Protein AF-0000000078039093 (afdb_homodimer)

Solvent-accessible surface area (backbone atoms only — not comparable to full-atom values): 15049 Å² total; per-residue (Å²): 60,62,78,70,38,48,53,44,49,48,52,49,51,53,47,51,36,65,75,33,45,88,79,40,86,62,54,46,50,58,61,50,11,50,27,49,48,58,52,38,67,60,42,47,52,50,49,49,34,30,30,74,62,59,51,30,42,72,49,90,94,48,45,57,47,38,63,57,55,59,44,73,76,36,25,47,33,60,52,36,62,39,65,50,83,70,69,85,67,51,75,52,74,51,36,21,75,88,32,74,63,26,49,31,47,63,69,51,49,57,63,57,46,48,54,26,42,47,37,22,44,54,44,24,57,73,37,30,44,36,59,54,46,53,51,40,49,52,59,67,76,94,61,63,78,70,39,49,54,43,48,48,53,47,50,53,47,51,35,65,74,33,47,86,77,41,87,60,54,47,49,58,60,50,11,52,26,49,49,57,52,39,68,60,41,48,52,50,48,50,33,31,31,76,64,60,50,31,41,73,48,88,92,48,47,56,48,39,64,59,58,59,46,72,77,36,26,48,36,60,52,35,63,37,65,52,85,71,69,86,67,53,77,54,76,53,37,21,74,88,32,75,62,26,48,30,47,62,70,52,49,56,63,57,46,46,55,26,43,47,39,23,45,55,44,24,58,74,36,30,46,36,61,53,48,53,50,41,50,51,59,68,75,95

Sequence (284 aa):
MKQSHKLSDALHILSYIALNQERLPKISSQTIADSVGTNPGLVRRLMSNLSKAGLLITKVGAAKPQLAKAPKDISFYDVFEAVETDGLLKVDESTNPDCPIGSNVPKVLPSFYQRVAKAAYDEMRAISLQDMMDEILANIGGMKQSHKLSDALHILSYIALNQERLPKISSQTIADSVGTNPGLVRRLMSNLSKAGLLITKVGAAKPQLAKAPKDISFYDVFEAVETDGLLKVDESTNPDCPIGSNVPKVLPSFYQRVAKAAYDEMRAISLQDMMDEILANIGG

pLDDT: mean 91.29, std 11.4, range [26.59, 98.88]

Nearest PDB structures (foldseek):
  1xd7-assembly1_A-2  TM=9.161E-01  e=1.263E-09  Bacillus subtilis subsp. subtilis str. 168
  1ylf-assembly1_B  TM=8.823E-01  e=1.850E-08  Bacillus cereus ATCC 14579
  1ylf-assembly1_C  TM=8.788E-01  e=2.477E-08  Bacillus cereus ATCC 14579
  4cic-assembly1_B  TM=7.814E-01  e=1.801E-07  Thermincola potens JR
  2y75-assembly1_E  TM=7.349E-01  e=1.561E-06  Bacillus subtilis

Radius of gyration: 22.19 Å; Cα contacts (8 Å, |Δi|>4): 415; chains: 2; bounding box: 36×67×44 Å

Structure (mmCIF, N/CA/C/O backbone):
data_AF-0000000078039093-model_v1
#
loop_
_entity.id
_entity.type
_entity.pdbx_description
1 polymer 'Rrf2 family transcriptional regulator'
#
loop_
_atom_site.group_PDB
_atom_site.id
_atom_site.type_symbol
_atom_site.label_atom_id
_atom_site.label_alt_id
_atom_site.label_comp_id
_atom_site.label_asym_id
_atom_site.label_entity_id
_atom_site.label_seq_id
_atom_site.pdbx_PDB_ins_code
_atom_site.Cartn_x
_atom_site.Cartn_y
_atom_site.Cartn_z
_atom_site.occupancy
_atom_site.B_iso_or_equiv
_atom_site.auth_seq_id
_atom_site.auth_comp_id
_atom_site.auth_asym_id
_atom_site.auth_atom_id
_atom_site.pdbx_PDB_model_num
ATOM 1 N N . MET A 1 1 ? 3.072 7.09 -12.086 1 27.16 1 MET A N 1
ATOM 2 C CA . MET A 1 1 ? 3.855 5.918 -11.719 1 27.16 1 MET A CA 1
ATOM 3 C C . MET A 1 1 ? 2.986 4.891 -10.992 1 27.16 1 MET A C 1
ATOM 5 O O . MET A 1 1 ? 2.332 5.211 -10 1 27.16 1 MET A O 1
ATOM 9 N N . LYS A 1 2 ? 2.363 3.807 -11.609 1 39.69 2 LYS A N 1
ATOM 10 C CA . LYS A 1 2 ? 1.233 2.893 -11.469 1 39.69 2 LYS A CA 1
ATOM 11 C C . LYS A 1 2 ? 1.408 1.99 -10.25 1 39.69 2 LYS A C 1
ATOM 13 O O . LYS A 1 2 ? 2.533 1.65 -9.883 1 39.69 2 LYS A O 1
ATOM 18 N N . GLN A 1 3 ? 0.572 2.115 -9.234 1 54.25 3 GLN A N 1
ATOM 19 C CA . GLN A 1 3 ? 0.471 1.135 -8.156 1 54.25 3 GLN A CA 1
ATOM 20 C C . GLN A 1 3 ? 0.869 -0.256 -8.641 1 54.25 3 GLN A C 1
ATOM 22 O O . GLN A 1 3 ? 0.401 -0.714 -9.688 1 54.25 3 GLN A O 1
ATOM 27 N N . SER A 1 4 ? 2.105 -0.632 -8.062 1 65.81 4 SER A N 1
ATOM 28 C CA . SER A 1 4 ? 2.805 -1.81 -8.562 1 65.81 4 SER A CA 1
ATOM 29 C C . SER A 1 4 ? 1.943 -3.061 -8.438 1 65.81 4 SER A C 1
ATOM 31 O O . SER A 1 4 ? 1.28 -3.266 -7.422 1 65.81 4 SER A O 1
ATOM 33 N N . HIS A 1 5 ? 1.495 -3.666 -9.508 1 87.5 5 HIS A N 1
ATOM 34 C CA . HIS A 1 5 ? 0.846 -4.973 -9.578 1 87.5 5 HIS A CA 1
ATOM 35 C C . HIS A 1 5 ? 1.857 -6.102 -9.406 1 87.5 5 HIS A C 1
ATOM 37 O O . HIS A 1 5 ? 1.589 -7.242 -9.789 1 87.5 5 HIS A O 1
ATOM 43 N N . LYS A 1 6 ? 2.941 -5.75 -8.812 1 91.81 6 LYS A N 1
ATOM 44 C CA . LYS A 1 6 ? 4.023 -6.727 -8.703 1 91.81 6 LYS A CA 1
ATOM 45 C C . LYS A 1 6 ? 3.619 -7.895 -7.809 1 91.81 6 LYS A C 1
ATOM 47 O O . LYS A 1 6 ? 3.852 -9.055 -8.156 1 91.81 6 LYS A O 1
ATOM 52 N N . LEU A 1 7 ? 2.988 -7.531 -6.734 1 94.88 7 LEU A N 1
ATOM 53 C CA . LEU A 1 7 ? 2.605 -8.586 -5.801 1 94.88 7 LEU A CA 1
ATOM 54 C C . LEU A 1 7 ? 1.562 -9.508 -6.426 1 94.88 7 LEU A C 1
ATOM 56 O O . LEU A 1 7 ? 1.71 -10.734 -6.395 1 94.88 7 LEU A O 1
ATOM 60 N N . SER A 1 8 ? 0.545 -8.922 -7.035 1 95.06 8 SER A N 1
ATOM 61 C CA . SER A 1 8 ? -0.497 -9.719 -7.664 1 95.06 8 SER A CA 1
ATOM 62 C C . SER A 1 8 ? 0.077 -10.609 -8.766 1 95.06 8 SER A C 1
ATOM 64 O O . SER A 1 8 ? -0.229 -11.797 -8.836 1 95.06 8 SER A O 1
ATOM 66 N N . ASP A 1 9 ? 0.946 -10.055 -9.539 1 95.5 9 ASP A N 1
ATOM 67 C CA . ASP A 1 9 ? 1.555 -10.805 -10.641 1 95.5 9 ASP A CA 1
ATOM 68 C C . ASP A 1 9 ? 2.443 -11.93 -10.109 1 95.5 9 ASP A C 1
ATOM 70 O O . ASP A 1 9 ? 2.434 -13.039 -10.648 1 95.5 9 ASP A O 1
ATOM 74 N N . ALA A 1 10 ? 3.184 -11.617 -9.117 1 96.94 10 ALA A N 1
ATOM 75 C CA . ALA A 1 10 ? 4.082 -12.617 -8.539 1 96.94 10 ALA A CA 1
ATOM 76 C C . ALA A 1 10 ? 3.297 -13.789 -7.957 1 96.94 10 ALA A C 1
ATOM 78 O O . ALA A 1 10 ? 3.666 -14.953 -8.148 1 96.94 10 ALA A O 1
ATOM 79 N N . LEU A 1 11 ? 2.24 -13.445 -7.273 1 97.88 11 LEU A N 1
ATOM 80 C CA . LEU A 1 11 ? 1.385 -14.492 -6.723 1 97.88 11 LEU A CA 1
ATOM 81 C C . LEU A 1 11 ? 0.748 -15.312 -7.836 1 97.88 11 LEU A C 1
ATOM 83 O O . LEU A 1 11 ? 0.63 -16.531 -7.719 1 97.88 11 LEU A O 1
ATOM 87 N N . HIS A 1 12 ? 0.356 -14.688 -8.875 1 96.94 12 HIS A N 1
ATOM 88 C CA . HIS A 1 12 ? -0.185 -15.359 -10.047 1 96.94 12 HIS A CA 1
ATOM 89 C C . HIS A 1 12 ? 0.845 -16.297 -10.672 1 96.94 12 HIS A C 1
ATOM 91 O O . HIS A 1 12 ? 0.54 -17.453 -10.961 1 96.94 12 HIS A O 1
ATOM 97 N N . ILE A 1 13 ? 2 -15.844 -10.82 1 96.69 13 ILE A N 1
ATOM 98 C CA . ILE A 1 13 ? 3.086 -16.625 -11.414 1 96.69 13 ILE A CA 1
ATOM 99 C C . ILE A 1 13 ? 3.336 -17.875 -10.578 1 96.69 13 ILE A C 1
ATOM 101 O O . ILE A 1 13 ? 3.371 -18.984 -11.117 1 96.69 13 ILE A O 1
ATOM 105 N N . LEU A 1 14 ? 3.471 -17.719 -9.297 1 97.94 14 LEU A N 1
ATOM 106 C CA . LEU A 1 14 ? 3.746 -18.859 -8.414 1 97.94 14 LEU A CA 1
ATOM 107 C C . LEU A 1 14 ? 2.6 -19.859 -8.453 1 97.94 14 LEU A C 1
ATOM 109 O O . LEU A 1 14 ? 2.832 -21.078 -8.5 1 97.94 14 LEU A O 1
ATOM 113 N N . SER A 1 15 ? 1.392 -19.359 -8.43 1 97.56 15 SER A N 1
ATOM 114 C CA . SER A 1 15 ? 0.232 -20.25 -8.477 1 97.56 15 SER A CA 1
ATOM 115 C C . SER A 1 15 ? 0.166 -21.016 -9.797 1 97.56 15 SER A C 1
ATOM 117 O O . SER A 1 15 ? -0.126 -22.203 -9.812 1 97.56 15 SER A O 1
ATOM 119 N N . TYR A 1 16 ? 0.42 -20.297 -10.875 1 96.38 16 TYR A N 1
ATOM 120 C CA . TYR A 1 16 ? 0.409 -20.922 -12.188 1 96.38 16 TYR A CA 1
ATOM 121 C C . TYR A 1 16 ? 1.417 -22.062 -12.266 1 96.38 16 TYR A C 1
ATOM 123 O O . TYR A 1 16 ? 1.089 -23.156 -12.719 1 96.38 16 TYR A O 1
ATOM 131 N N . ILE A 1 17 ? 2.572 -21.797 -11.82 1 95.69 17 ILE A N 1
ATOM 132 C CA . ILE A 1 17 ? 3.637 -22.781 -11.859 1 95.69 17 ILE A CA 1
ATOM 133 C C . ILE A 1 17 ? 3.264 -23.969 -10.977 1 95.69 17 ILE A C 1
ATOM 135 O O . ILE A 1 17 ? 3.344 -25.125 -11.406 1 95.69 17 ILE A O 1
ATOM 139 N N . ALA A 1 18 ? 2.828 -23.672 -9.781 1 95.94 18 ALA A N 1
ATOM 140 C CA . ALA A 1 18 ? 2.498 -24.719 -8.812 1 95.94 18 ALA A CA 1
ATOM 141 C C . ALA A 1 18 ? 1.402 -25.641 -9.359 1 95.94 18 ALA A C 1
ATOM 143 O O . ALA A 1 18 ? 1.456 -26.859 -9.172 1 95.94 18 ALA A O 1
ATOM 144 N N . LEU A 1 19 ? 0.458 -25.078 -10.039 1 94.88 19 LEU A N 1
ATOM 145 C CA . LEU A 1 19 ? -0.72 -25.828 -10.469 1 94.88 19 LEU A CA 1
ATOM 146 C C . LEU A 1 19 ? -0.452 -26.562 -11.773 1 94.88 19 LEU A C 1
ATOM 148 O O . LEU A 1 19 ? -1.197 -27.469 -12.148 1 94.88 19 LEU A O 1
ATOM 152 N N . ASN A 1 20 ? 0.668 -26.141 -12.477 1 92.56 20 ASN A N 1
ATOM 153 C CA . ASN A 1 20 ? 0.884 -26.734 -13.797 1 92.56 20 ASN A CA 1
ATOM 154 C C . ASN A 1 20 ? 2.199 -27.5 -13.859 1 92.56 20 ASN A C 1
ATOM 156 O O . ASN A 1 20 ? 2.455 -28.219 -14.828 1 92.56 20 ASN A O 1
ATOM 160 N N . GLN A 1 21 ? 3.006 -27.375 -12.891 1 85.75 21 GLN A N 1
ATOM 161 C CA . GLN A 1 21 ? 4.367 -27.891 -12.984 1 85.75 21 GLN A CA 1
ATOM 162 C C . GLN A 1 21 ? 4.375 -29.406 -13.188 1 85.75 21 GLN A C 1
ATOM 164 O O . GLN A 1 21 ? 5.297 -29.953 -13.797 1 85.75 21 GLN A O 1
ATOM 169 N N . GLU A 1 22 ? 3.43 -30.141 -12.68 1 83.88 22 GLU A N 1
ATOM 170 C CA . GLU A 1 22 ? 3.398 -31.594 -12.828 1 83.88 22 GLU A CA 1
ATOM 171 C C . GLU A 1 22 ? 2.77 -32 -14.156 1 83.88 22 GLU A C 1
ATOM 173 O O . GLU A 1 22 ? 3.084 -33.062 -14.703 1 83.88 22 GLU A O 1
ATOM 178 N N . ARG A 1 23 ? 1.913 -31.156 -14.656 1 86.38 23 ARG A N 1
ATOM 179 C CA . ARG A 1 23 ? 1.137 -31.516 -15.844 1 86.38 23 ARG A CA 1
ATOM 180 C C . ARG A 1 23 ? 1.845 -31.062 -17.109 1 86.38 23 ARG A C 1
ATOM 182 O O . ARG A 1 23 ? 1.744 -31.719 -18.156 1 86.38 23 ARG A O 1
ATOM 189 N N . LEU A 1 24 ? 2.504 -29.906 -17 1 85.88 24 LEU A N 1
ATOM 190 C CA . LEU A 1 24 ? 3.143 -29.359 -18.188 1 85.88 24 LEU A CA 1
ATOM 191 C C . LEU A 1 24 ? 4.641 -29.641 -18.188 1 85.88 24 LEU A C 1
ATOM 193 O O . LEU A 1 24 ? 5.316 -29.438 -17.172 1 85.88 24 LEU A O 1
ATOM 197 N N . PRO A 1 25 ? 5.055 -30.172 -19.312 1 78.81 25 PRO A N 1
ATOM 198 C CA . PRO A 1 25 ? 6.484 -30.484 -19.406 1 78.81 25 PRO A CA 1
ATOM 199 C C . PRO A 1 25 ? 7.355 -29.234 -19.469 1 78.81 25 PRO A C 1
ATOM 201 O O . PRO A 1 25 ? 8.531 -29.266 -19.109 1 78.81 25 PRO A O 1
ATOM 204 N N . LYS A 1 26 ? 6.754 -28.219 -20.047 1 87.25 26 LYS A N 1
ATOM 205 C CA . LYS A 1 26 ? 7.465 -26.953 -20.188 1 87.25 26 LYS A CA 1
ATOM 206 C C . LYS A 1 26 ? 6.562 -25.766 -19.844 1 87.25 26 LYS A C 1
ATOM 208 O O . LYS A 1 26 ? 5.391 -25.75 -20.234 1 87.25 26 LYS A O 1
ATOM 213 N N . ILE A 1 27 ? 7.086 -24.906 -19.047 1 92.44 27 ILE A N 1
ATOM 214 C CA . ILE A 1 27 ? 6.422 -23.656 -18.734 1 92.44 27 ILE A CA 1
ATOM 215 C C . ILE A 1 27 ? 7.355 -22.484 -19.047 1 92.44 27 ILE A C 1
ATOM 217 O O . ILE A 1 27 ? 8.359 -22.281 -18.359 1 92.44 27 ILE A O 1
ATOM 221 N N . SER A 1 28 ? 7.078 -21.797 -20.109 1 90.94 28 SER A N 1
ATOM 222 C CA . SER A 1 28 ? 7.918 -20.672 -20.516 1 90.94 28 SER A CA 1
ATOM 223 C C . SER A 1 28 ? 7.418 -19.359 -19.938 1 90.94 28 SER A C 1
ATOM 225 O O . SER A 1 28 ? 6.273 -19.266 -19.484 1 90.94 28 SER A O 1
ATOM 227 N N . SER A 1 29 ? 8.383 -18.375 -20 1 93.5 29 SER A N 1
ATOM 228 C CA . SER A 1 29 ? 7.973 -17.031 -19.594 1 93.5 29 SER A CA 1
ATOM 229 C C . SER A 1 29 ? 6.832 -16.516 -20.469 1 93.5 29 SER A C 1
ATOM 231 O O . SER A 1 29 ? 5.969 -15.766 -19.984 1 93.5 29 SER A O 1
ATOM 233 N N . GLN A 1 30 ? 6.723 -16.969 -21.703 1 93.62 30 GLN A N 1
ATOM 234 C CA . GLN A 1 30 ? 5.656 -16.547 -22.609 1 93.62 30 GLN A CA 1
ATOM 235 C C . GLN A 1 30 ? 4.309 -17.109 -22.172 1 93.62 30 GLN A C 1
ATOM 237 O O . GLN A 1 30 ? 3.305 -16.406 -22.141 1 93.62 30 GLN A O 1
ATOM 242 N N . THR A 1 31 ? 4.309 -18.375 -21.859 1 92.75 31 THR A N 1
ATOM 243 C CA . THR A 1 31 ? 3.053 -19 -21.438 1 92.75 31 THR A CA 1
ATOM 244 C C . THR A 1 31 ? 2.539 -18.375 -20.141 1 92.75 31 THR A C 1
ATOM 246 O O . THR A 1 31 ? 1.333 -18.172 -19.984 1 92.75 31 THR A O 1
ATOM 249 N N . ILE A 1 32 ? 3.43 -18.094 -19.234 1 94.75 32 ILE A N 1
ATOM 250 C CA . ILE A 1 32 ? 3.045 -17.453 -17.984 1 94.75 32 ILE A CA 1
ATOM 251 C C . ILE A 1 32 ? 2.508 -16.047 -18.281 1 94.75 32 ILE A C 1
ATOM 253 O O . ILE A 1 32 ? 1.481 -15.648 -17.734 1 94.75 32 ILE A O 1
ATOM 257 N N . ALA A 1 33 ? 3.248 -15.336 -19.125 1 95.5 33 ALA A N 1
ATOM 258 C CA . ALA A 1 33 ? 2.84 -13.984 -19.5 1 95.5 33 ALA A CA 1
ATOM 259 C C . ALA A 1 33 ? 1.434 -13.984 -20.094 1 95.5 33 ALA A C 1
ATOM 261 O O . ALA A 1 33 ? 0.628 -13.094 -19.781 1 95.5 33 ALA A O 1
ATOM 262 N N . ASP A 1 34 ? 1.095 -14.961 -20.859 1 95.44 34 ASP A N 1
ATOM 263 C CA . ASP A 1 34 ? -0.234 -15.086 -21.453 1 95.44 34 ASP A CA 1
ATOM 264 C C . ASP A 1 34 ? -1.299 -15.281 -20.375 1 95.44 34 ASP A C 1
ATOM 266 O O . ASP A 1 34 ? -2.391 -14.719 -20.469 1 95.44 34 ASP A O 1
ATOM 270 N N . SER A 1 35 ? -1 -16.062 -19.422 1 94.94 35 SER A N 1
ATOM 271 C CA . SER A 1 35 ? -1.936 -16.297 -18.328 1 94.94 35 SER A CA 1
ATOM 272 C C . SER A 1 35 ? -2.156 -15.039 -17.516 1 94.94 35 SER A C 1
ATOM 274 O O . SER A 1 35 ? -3.297 -14.664 -17.234 1 94.94 35 SER A O 1
ATOM 276 N N . VAL A 1 36 ? -1.094 -14.352 -17.172 1 94.56 36 VAL A N 1
ATOM 277 C CA . VAL A 1 36 ? -1.118 -13.172 -16.297 1 94.56 36 VAL A CA 1
ATOM 278 C C . VAL A 1 36 ? -1.665 -11.977 -17.078 1 94.56 36 VAL A C 1
ATOM 280 O O . VAL A 1 36 ? -2.279 -11.078 -16.484 1 94.56 36 VAL A O 1
ATOM 283 N N . GLY A 1 37 ? -1.543 -11.961 -18.328 1 94.25 37 GLY A N 1
ATOM 284 C CA . GLY A 1 37 ? -1.931 -10.82 -19.141 1 94.25 37 GLY A CA 1
ATOM 285 C C . GLY A 1 37 ? -0.901 -9.703 -19.125 1 94.25 37 GLY A C 1
ATOM 286 O O . GLY A 1 37 ? -1.251 -8.531 -18.984 1 94.25 37 GLY A O 1
ATOM 287 N N . THR A 1 38 ? 0.396 -10.109 -19.234 1 94.06 38 THR A N 1
ATOM 288 C CA . THR A 1 38 ? 1.494 -9.148 -19.188 1 94.06 38 THR A CA 1
ATOM 289 C C . THR A 1 38 ? 2.574 -9.523 -20.203 1 94.06 38 THR A C 1
ATOM 291 O O . THR A 1 38 ? 2.324 -10.297 -21.125 1 94.06 38 THR A O 1
ATOM 294 N N . ASN A 1 39 ? 3.689 -8.945 -20.188 1 94.5 39 ASN A N 1
ATOM 295 C CA . ASN A 1 39 ? 4.742 -9.266 -21.156 1 94.5 39 ASN A CA 1
ATOM 296 C C . ASN A 1 39 ? 5.789 -10.195 -20.547 1 94.5 39 ASN A C 1
ATOM 298 O O . ASN A 1 39 ? 6 -10.188 -19.328 1 94.5 39 ASN A O 1
ATOM 302 N N . PRO A 1 40 ? 6.418 -10.961 -21.406 1 95.62 40 PRO A N 1
ATOM 303 C CA . PRO A 1 40 ? 7.375 -11.961 -20.922 1 95.62 40 PRO A CA 1
ATOM 304 C C . PRO A 1 40 ? 8.57 -11.328 -20.219 1 95.62 40 PRO A C 1
ATOM 306 O O . PRO A 1 40 ? 9.164 -11.945 -19.328 1 95.62 40 PRO A O 1
ATOM 309 N N . GLY A 1 41 ? 8.898 -10.125 -20.562 1 95.94 41 GLY A N 1
ATOM 310 C CA . GLY A 1 41 ? 9.984 -9.438 -19.891 1 95.94 41 GLY A CA 1
ATOM 311 C C . GLY A 1 41 ? 9.695 -9.188 -18.422 1 95.94 41 GLY A C 1
ATOM 312 O O . GLY A 1 41 ? 10.555 -9.438 -17.562 1 95.94 41 GLY A O 1
ATOM 313 N N . LEU A 1 42 ? 8.531 -8.727 -18.094 1 94.81 42 LEU A N 1
ATOM 314 C CA . LEU A 1 42 ? 8.133 -8.516 -16.703 1 94.81 42 LEU A CA 1
ATOM 315 C C . LEU A 1 42 ? 8.086 -9.836 -15.945 1 94.81 42 LEU A C 1
ATOM 317 O O . LEU A 1 42 ? 8.531 -9.906 -14.797 1 94.81 42 LEU A O 1
ATOM 321 N N . VAL A 1 43 ? 7.598 -10.859 -16.609 1 95.44 43 VAL A N 1
ATOM 322 C CA . VAL A 1 43 ? 7.535 -12.18 -15.992 1 95.44 43 VAL A CA 1
ATOM 323 C C . VAL A 1 43 ? 8.945 -12.648 -15.641 1 95.44 43 VAL A C 1
ATOM 325 O O . VAL A 1 43 ? 9.188 -13.117 -14.523 1 95.44 43 VAL A O 1
ATOM 328 N N . ARG A 1 44 ? 9.867 -12.508 -16.516 1 95.81 44 ARG A N 1
ATOM 329 C CA . ARG A 1 44 ? 11.234 -12.953 -16.266 1 95.81 44 ARG A CA 1
ATOM 330 C C . ARG A 1 44 ? 11.867 -12.18 -15.117 1 95.81 44 ARG A C 1
ATOM 332 O O . ARG A 1 44 ? 12.57 -12.758 -14.289 1 95.81 44 ARG A O 1
ATOM 339 N N . ARG A 1 45 ? 11.57 -10.938 -15.062 1 96.31 45 ARG A N 1
ATOM 340 C CA . ARG A 1 45 ? 12.086 -10.117 -13.977 1 96.31 45 ARG A CA 1
ATOM 341 C C . ARG A 1 45 ? 11.523 -10.578 -12.633 1 96.31 45 ARG A C 1
ATOM 343 O O . ARG A 1 45 ? 12.273 -10.719 -11.656 1 96.31 45 ARG A O 1
ATOM 350 N N . LEU A 1 46 ? 10.258 -10.781 -12.625 1 96.56 46 LEU A N 1
ATOM 351 C CA . LEU A 1 46 ? 9.617 -11.227 -11.383 1 96.56 46 LEU A CA 1
ATOM 352 C C . LEU A 1 46 ? 10.102 -12.617 -10.992 1 96.56 46 LEU A C 1
ATOM 354 O O . LEU A 1 46 ? 10.352 -12.875 -9.812 1 96.56 46 LEU A O 1
ATOM 358 N N . MET A 1 47 ? 10.273 -13.469 -11.992 1 96.44 47 MET A N 1
ATOM 359 C CA . MET A 1 47 ? 10.773 -14.805 -11.719 1 96.44 47 MET A CA 1
ATOM 360 C C . MET A 1 47 ? 12.203 -14.758 -11.188 1 96.44 47 MET A C 1
ATOM 362 O O . MET A 1 47 ? 12.562 -15.523 -10.297 1 96.44 47 MET A O 1
ATOM 366 N N . SER A 1 48 ? 12.938 -13.906 -11.734 1 96.75 48 SER A N 1
ATOM 367 C CA . SER A 1 48 ? 14.289 -13.734 -11.234 1 96.75 48 SER A CA 1
ATOM 368 C C . SER A 1 48 ? 14.289 -13.312 -9.766 1 96.75 48 SER A C 1
ATOM 370 O O . SER A 1 48 ? 15.031 -13.867 -8.953 1 96.75 48 SER A O 1
ATOM 372 N N . ASN A 1 49 ? 13.484 -12.352 -9.43 1 97.44 49 ASN A N 1
ATOM 373 C CA . ASN A 1 49 ? 13.359 -11.906 -8.047 1 97.44 49 ASN A CA 1
ATOM 374 C C . ASN A 1 49 ? 12.914 -13.039 -7.133 1 97.44 49 ASN A C 1
ATOM 376 O O . ASN A 1 49 ? 13.445 -13.203 -6.031 1 97.44 49 ASN A O 1
ATOM 380 N N . LEU A 1 50 ? 11.961 -13.797 -7.559 1 98.06 50 LEU A N 1
ATOM 381 C CA . LEU A 1 50 ? 11.398 -14.898 -6.785 1 98.06 50 LEU A CA 1
ATOM 382 C C . LEU A 1 50 ? 12.445 -15.992 -6.574 1 98.06 50 LEU A C 1
ATOM 384 O O . LEU A 1 50 ? 12.5 -16.594 -5.504 1 98.06 50 LEU A O 1
ATOM 388 N N . SER A 1 51 ? 13.234 -16.219 -7.602 1 97.12 51 SER A N 1
ATOM 389 C CA . SER A 1 51 ? 14.312 -17.203 -7.492 1 97.12 51 SER A CA 1
ATOM 390 C C . SER A 1 51 ? 15.383 -16.734 -6.508 1 97.12 51 SER A C 1
ATOM 392 O O . SER A 1 51 ? 15.82 -17.5 -5.648 1 97.12 51 SER A O 1
ATOM 394 N N . LYS A 1 52 ? 15.734 -15.539 -6.582 1 97.31 52 LYS A N 1
ATOM 395 C CA . LYS A 1 52 ? 16.734 -14.977 -5.676 1 97.31 52 LYS A CA 1
ATOM 396 C C . LYS A 1 52 ? 16.25 -15.039 -4.227 1 97.31 52 LYS A C 1
ATOM 398 O O . LYS A 1 52 ? 17.047 -15.211 -3.309 1 97.31 52 LYS A O 1
ATOM 403 N N . ALA A 1 53 ? 14.969 -14.945 -4.027 1 98.06 53 ALA A N 1
ATOM 404 C CA . ALA A 1 53 ? 14.375 -14.953 -2.691 1 98.06 53 ALA A CA 1
ATOM 405 C C . ALA A 1 53 ? 14.18 -16.375 -2.184 1 98.06 53 ALA A C 1
ATOM 407 O O . ALA A 1 53 ? 13.672 -16.578 -1.081 1 98.06 53 ALA A O 1
ATOM 408 N N . GLY A 1 54 ? 14.469 -17.344 -2.975 1 97.88 54 GLY A N 1
ATOM 409 C CA . GLY A 1 54 ? 14.352 -18.734 -2.566 1 97.88 54 GLY A CA 1
ATOM 410 C C . GLY A 1 54 ? 12.938 -19.266 -2.646 1 97.88 54 GLY A C 1
ATOM 411 O O . GLY A 1 54 ? 12.578 -20.188 -1.925 1 97.88 54 GLY A O 1
ATOM 412 N N . LEU A 1 55 ? 12.109 -18.688 -3.52 1 98.44 55 LEU A N 1
ATOM 413 C CA . LEU A 1 55 ? 10.719 -19.094 -3.631 1 98.44 55 LEU A CA 1
ATOM 414 C C . LEU A 1 55 ? 10.492 -19.922 -4.895 1 98.44 55 LEU A C 1
ATOM 416 O O . LEU A 1 55 ? 9.508 -20.656 -4.996 1 98.44 55 LEU A O 1
ATOM 420 N N . LEU A 1 56 ? 11.367 -19.766 -5.832 1 96.75 56 LEU A N 1
ATOM 421 C CA . LEU A 1 56 ? 11.281 -20.406 -7.141 1 96.75 56 LEU A CA 1
ATOM 422 C C . LEU A 1 56 ? 12.625 -21 -7.547 1 96.75 56 LEU A C 1
ATOM 424 O O . LEU A 1 56 ? 13.672 -20.391 -7.297 1 96.75 56 LEU A O 1
ATOM 428 N N . ILE A 1 57 ? 1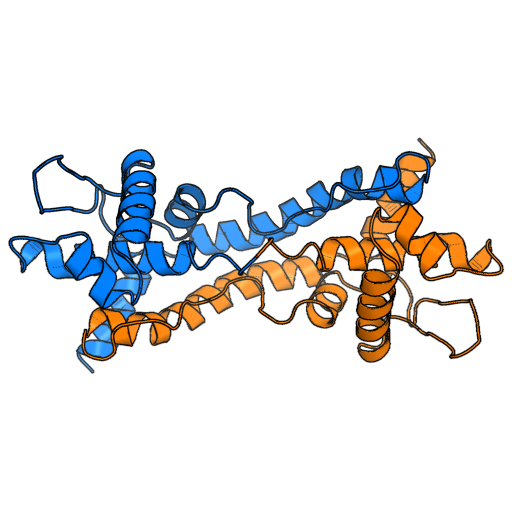2.602 -22.156 -8.086 1 94.81 57 ILE A N 1
ATOM 429 C CA . ILE A 1 57 ? 13.773 -22.766 -8.703 1 94.81 57 ILE A CA 1
ATOM 430 C C . ILE A 1 57 ? 13.664 -22.672 -10.227 1 94.81 57 ILE A C 1
ATOM 432 O O . ILE A 1 57 ? 12.672 -23.109 -10.812 1 94.81 57 ILE A O 1
ATOM 436 N N . THR A 1 58 ? 14.656 -21.875 -10.703 1 87.12 58 THR A N 1
ATOM 437 C CA . THR A 1 58 ? 14.672 -21.75 -12.164 1 87.12 58 THR A CA 1
ATOM 438 C C . THR A 1 58 ? 15.984 -22.281 -12.734 1 87.12 58 THR A C 1
ATOM 440 O O . THR A 1 58 ? 17.016 -22.25 -12.062 1 87.12 58 THR A O 1
ATOM 443 N N . LYS A 1 59 ? 16.047 -23.188 -13.695 1 73.5 59 LYS A N 1
ATOM 444 C CA . LYS A 1 59 ? 17.281 -23.625 -14.352 1 73.5 59 LYS A CA 1
ATOM 445 C C . LYS A 1 59 ? 17.453 -22.938 -15.703 1 73.5 59 LYS A C 1
ATOM 447 O O . LYS A 1 59 ? 16.516 -22.875 -16.5 1 73.5 59 LYS A O 1
ATOM 452 N N . VAL A 1 60 ? 18.562 -22.25 -15.805 1 60.81 60 VAL A N 1
ATOM 453 C CA . VAL A 1 60 ? 18.906 -21.656 -17.094 1 60.81 60 VAL A CA 1
ATOM 454 C C . VAL A 1 60 ? 18.812 -22.719 -18.188 1 60.81 60 VAL A C 1
ATOM 456 O O . VAL A 1 60 ? 19.359 -23.812 -18.062 1 60.81 60 VAL A O 1
ATOM 459 N N . GLY A 1 61 ? 18.062 -22.422 -19.188 1 57.47 61 GLY A N 1
ATOM 460 C CA . GLY A 1 61 ? 17.938 -23.375 -20.266 1 57.47 61 GLY A CA 1
ATOM 461 C C . GLY A 1 61 ? 16.844 -24.391 -20.047 1 57.47 61 GLY A C 1
ATOM 462 O O . GLY A 1 61 ? 16.438 -25.094 -20.969 1 57.47 61 GLY A O 1
ATOM 463 N N . ALA A 1 62 ? 16.453 -24.562 -18.703 1 59.38 62 ALA A N 1
ATOM 464 C CA . ALA A 1 62 ? 15.43 -25.562 -18.438 1 59.38 62 ALA A CA 1
ATOM 465 C C . ALA A 1 62 ? 14.047 -24.906 -18.328 1 59.38 62 ALA A C 1
ATOM 467 O O . ALA A 1 62 ? 13.914 -23.812 -17.781 1 59.38 62 ALA A O 1
ATOM 468 N N . ALA A 1 63 ? 13.195 -25.062 -19.203 1 62.19 63 ALA A N 1
ATOM 469 C CA . ALA A 1 63 ? 11.844 -24.516 -19.266 1 62.19 63 ALA A CA 1
ATOM 470 C C . ALA A 1 63 ? 10.945 -25.125 -18.188 1 62.19 63 ALA A C 1
ATOM 472 O O . ALA A 1 63 ? 9.758 -25.359 -18.422 1 62.19 63 ALA A O 1
ATOM 473 N N . LYS A 1 64 ? 11.492 -25.531 -16.953 1 84.31 64 LYS A N 1
ATOM 474 C CA . LYS A 1 64 ? 10.562 -26.109 -15.992 1 84.31 64 LYS A CA 1
ATOM 475 C C . LYS A 1 64 ? 10.703 -25.453 -14.625 1 84.31 64 LYS A C 1
ATOM 477 O O . LYS A 1 64 ? 11.203 -26.062 -13.68 1 84.31 6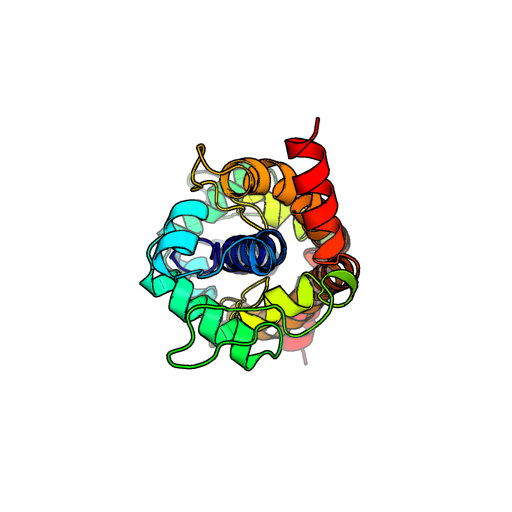4 LYS A O 1
ATOM 482 N N . PRO A 1 65 ? 10.266 -24.266 -14.438 1 92.19 65 PRO A N 1
ATOM 483 C CA . PRO A 1 65 ? 10.266 -23.656 -13.109 1 92.19 65 PRO A CA 1
ATOM 484 C C . PRO A 1 65 ? 9.398 -24.406 -12.109 1 92.19 65 PRO A C 1
ATOM 486 O O . PRO A 1 65 ? 8.375 -24.984 -12.484 1 92.19 65 PRO A O 1
ATOM 489 N N . GLN A 1 66 ? 9.922 -24.516 -10.906 1 93.44 66 GLN A N 1
ATOM 490 C CA . GLN A 1 66 ? 9.156 -25.125 -9.828 1 93.44 66 GLN A CA 1
ATOM 491 C C . GLN A 1 66 ? 9.273 -24.328 -8.539 1 93.44 66 GLN A C 1
ATOM 493 O O . GLN A 1 66 ? 10.234 -23.594 -8.344 1 93.44 66 GLN A O 1
ATOM 498 N N . LEU A 1 67 ? 8.297 -24.5 -7.66 1 96.31 67 LEU A N 1
ATOM 499 C CA . LEU A 1 67 ? 8.398 -23.859 -6.348 1 96.31 67 LEU A CA 1
ATOM 500 C C . LEU A 1 67 ? 9.57 -24.422 -5.559 1 96.31 67 LEU A C 1
ATOM 502 O O . LEU A 1 67 ? 9.836 -25.625 -5.605 1 96.31 67 LEU A O 1
ATOM 506 N N . ALA A 1 68 ? 10.242 -23.578 -4.805 1 96.31 68 ALA A N 1
ATOM 507 C CA . ALA A 1 68 ? 11.398 -24 -4.016 1 96.31 68 ALA A CA 1
ATOM 508 C C . ALA A 1 68 ? 10.961 -24.656 -2.709 1 96.31 68 ALA A C 1
ATOM 510 O O . ALA A 1 68 ? 11.742 -25.344 -2.064 1 96.31 68 ALA A O 1
ATOM 511 N N . LYS A 1 69 ? 9.727 -24.406 -2.248 1 96.75 69 LYS A N 1
ATOM 512 C CA . LYS A 1 69 ? 9.117 -24.984 -1.053 1 96.75 69 LYS A CA 1
ATOM 513 C C . LYS A 1 69 ? 7.625 -25.219 -1.257 1 96.75 69 LYS A C 1
ATOM 515 O O . LYS A 1 69 ? 7.059 -24.797 -2.264 1 96.75 69 LYS A O 1
ATOM 520 N N . ALA A 1 70 ? 7.043 -25.938 -0.294 1 97.81 70 ALA A N 1
ATOM 521 C CA . ALA A 1 70 ? 5.609 -26.203 -0.398 1 97.81 70 ALA A CA 1
ATOM 522 C C . ALA A 1 70 ? 4.809 -24.906 -0.357 1 97.81 70 ALA A C 1
ATOM 524 O O . ALA A 1 70 ? 5.164 -23.969 0.366 1 97.81 70 ALA A O 1
ATOM 525 N N . PRO A 1 71 ? 3.697 -24.812 -1.139 1 98.44 71 PRO A N 1
ATOM 526 C CA . PRO A 1 71 ? 2.877 -23.594 -1.154 1 98.44 71 PRO A CA 1
ATOM 527 C C . PRO A 1 71 ? 2.455 -23.156 0.244 1 98.44 71 PRO A C 1
ATOM 529 O O . PRO A 1 71 ? 2.344 -21.953 0.506 1 98.44 71 PRO A O 1
ATOM 532 N N . LYS A 1 72 ? 2.215 -24.125 1.217 1 98.56 72 LYS A N 1
ATOM 533 C CA . LYS A 1 72 ? 1.782 -23.812 2.576 1 98.56 72 LYS A CA 1
ATOM 534 C C . LYS A 1 72 ? 2.877 -23.078 3.344 1 98.56 72 LYS A C 1
ATOM 536 O O . LYS A 1 72 ? 2.602 -22.422 4.355 1 98.56 72 LYS A O 1
ATOM 541 N N . ASP A 1 73 ? 4.125 -23.188 2.865 1 98.62 73 ASP A N 1
ATOM 542 C CA . ASP A 1 73 ? 5.273 -22.578 3.543 1 98.62 73 ASP A CA 1
ATOM 543 C C . ASP A 1 73 ? 5.691 -21.281 2.867 1 98.62 73 ASP A C 1
ATOM 545 O O . ASP A 1 73 ? 6.727 -20.703 3.207 1 98.62 73 ASP A O 1
ATOM 549 N N . ILE A 1 74 ? 4.988 -20.812 1.839 1 98.75 74 ILE A N 1
ATOM 550 C CA . ILE A 1 74 ? 5.199 -19.531 1.167 1 98.75 74 ILE A CA 1
ATOM 551 C C . ILE A 1 74 ? 4.09 -18.562 1.551 1 98.75 74 ILE A C 1
ATOM 553 O O . ILE A 1 74 ? 2.941 -18.719 1.132 1 98.75 74 ILE A O 1
ATOM 557 N N . SER A 1 75 ? 4.457 -17.562 2.314 1 98.88 75 SER A N 1
ATOM 558 C CA . SER A 1 75 ? 3.465 -16.578 2.723 1 98.88 75 SER A CA 1
ATOM 559 C C . SER A 1 75 ? 3.365 -15.438 1.71 1 98.88 75 SER A C 1
ATOM 561 O O . SER A 1 75 ? 4.281 -15.227 0.914 1 98.88 75 SER A O 1
ATOM 563 N N . PHE A 1 76 ? 2.244 -14.75 1.752 1 98.62 76 PHE A N 1
ATOM 564 C CA . PHE A 1 76 ? 2.109 -13.539 0.956 1 98.62 76 PHE A CA 1
ATOM 565 C C . PHE A 1 76 ? 3.236 -12.562 1.264 1 98.62 76 PHE A C 1
ATOM 567 O O . PHE A 1 76 ? 3.699 -11.836 0.377 1 98.62 76 PHE A O 1
ATOM 574 N N . TYR A 1 77 ? 3.686 -12.578 2.521 1 98.44 77 TYR A N 1
ATOM 575 C CA . TYR A 1 77 ? 4.754 -11.656 2.9 1 98.44 77 TYR A CA 1
ATOM 576 C C . TYR A 1 77 ? 6.062 -12.031 2.219 1 98.44 77 TYR A C 1
ATOM 578 O O . TYR A 1 77 ? 6.816 -11.156 1.783 1 98.44 77 TYR A O 1
ATOM 586 N N . ASP A 1 78 ? 6.367 -13.359 2.168 1 98.56 78 ASP A N 1
ATOM 587 C CA . ASP A 1 78 ? 7.562 -13.805 1.459 1 98.56 78 ASP A CA 1
ATOM 588 C C . ASP A 1 78 ? 7.578 -13.273 0.026 1 98.56 78 ASP A C 1
ATOM 590 O O . ASP A 1 78 ? 8.617 -12.828 -0.465 1 98.56 78 ASP A O 1
ATOM 594 N N . VAL A 1 79 ? 6.426 -13.328 -0.603 1 98.5 79 VAL A N 1
ATOM 595 C CA . VAL A 1 79 ? 6.309 -12.914 -1.996 1 98.5 79 VAL A CA 1
ATOM 596 C C . VAL A 1 79 ? 6.414 -11.391 -2.094 1 98.5 79 VAL A C 1
ATOM 598 O O . VAL A 1 79 ? 7.121 -10.867 -2.957 1 98.5 79 VAL A O 1
ATOM 601 N N . PHE A 1 80 ? 5.77 -10.703 -1.172 1 97.31 80 PHE A N 1
ATOM 602 C CA . PHE A 1 80 ? 5.832 -9.25 -1.123 1 97.31 80 PHE A CA 1
ATOM 603 C C . PHE A 1 80 ? 7.273 -8.773 -1.004 1 97.31 80 PHE A C 1
ATOM 605 O O . PHE A 1 80 ? 7.715 -7.918 -1.777 1 97.31 80 PHE A O 1
ATOM 612 N N . GLU A 1 81 ? 8.008 -9.336 -0.106 1 96.81 81 GLU A N 1
ATOM 613 C CA . GLU A 1 81 ? 9.391 -8.945 0.135 1 96.81 81 GLU A CA 1
ATOM 614 C C . GLU A 1 81 ? 10.258 -9.203 -1.093 1 96.81 81 GLU A C 1
ATOM 616 O O . GLU A 1 81 ? 11.195 -8.445 -1.37 1 96.81 81 GLU A O 1
ATOM 621 N N . ALA A 1 82 ? 9.914 -10.18 -1.781 1 97.5 82 ALA A N 1
ATOM 622 C CA . ALA A 1 82 ? 10.711 -10.586 -2.936 1 97.5 82 ALA A CA 1
ATOM 623 C C . ALA A 1 82 ? 10.547 -9.609 -4.09 1 97.5 82 ALA A C 1
ATOM 625 O O . ALA A 1 82 ? 11.469 -9.422 -4.891 1 97.5 82 ALA A O 1
ATOM 626 N N . VAL A 1 83 ? 9.406 -8.938 -4.164 1 95.88 83 VAL A N 1
ATOM 627 C CA . VAL A 1 83 ? 9.156 -8.242 -5.422 1 95.88 83 VAL A CA 1
ATOM 628 C C . VAL A 1 83 ? 8.945 -6.754 -5.16 1 95.88 83 VAL A C 1
ATOM 630 O O . VAL A 1 83 ? 9.039 -5.938 -6.074 1 95.88 83 VAL A O 1
ATOM 633 N N . GLU A 1 84 ? 8.516 -6.426 -3.939 1 90.25 84 GLU A N 1
ATOM 634 C CA . GLU A 1 84 ? 8.305 -5.02 -3.621 1 90.25 84 GLU A CA 1
ATOM 635 C C . GLU A 1 84 ? 9.539 -4.402 -2.977 1 90.25 84 GLU A C 1
ATOM 637 O O . GLU A 1 84 ? 10.102 -4.965 -2.033 1 90.25 84 GLU A O 1
ATOM 642 N N . THR A 1 85 ? 9.93 -3.254 -3.498 1 82.69 85 THR A N 1
ATOM 643 C CA . THR A 1 85 ? 11.141 -2.629 -2.99 1 82.69 85 THR A CA 1
ATOM 644 C C . THR A 1 85 ? 10.812 -1.378 -2.182 1 82.69 85 THR A C 1
ATOM 646 O O . THR A 1 85 ? 11.586 -0.966 -1.317 1 82.69 85 THR A O 1
ATOM 649 N N . ASP A 1 86 ? 9.766 -0.812 -2.379 1 79.94 86 ASP A N 1
ATOM 650 C CA . ASP A 1 86 ? 9.477 0.497 -1.801 1 79.94 86 ASP A CA 1
ATOM 651 C C . ASP A 1 86 ? 8.641 0.365 -0.53 1 79.94 86 ASP A C 1
ATOM 653 O O . ASP A 1 86 ? 8.469 1.336 0.209 1 79.94 86 ASP A O 1
ATOM 657 N N . GLY A 1 87 ? 8.18 -0.799 -0.187 1 85.06 87 GLY A N 1
ATOM 658 C CA . GLY A 1 87 ? 7.309 -0.986 0.959 1 85.06 87 GLY A CA 1
ATOM 659 C C . GLY A 1 87 ? 5.852 -0.678 0.657 1 85.06 87 GLY A C 1
ATOM 660 O O . GLY A 1 87 ? 5.488 -0.447 -0.498 1 85.06 87 GLY A O 1
ATOM 661 N N . LEU A 1 88 ? 5.07 -0.712 1.732 1 88.62 88 LEU A N 1
ATOM 662 C CA . LEU A 1 88 ? 3.627 -0.549 1.579 1 88.62 88 LEU A CA 1
ATOM 663 C C . LEU A 1 88 ? 3.248 0.927 1.532 1 88.62 88 LEU A C 1
ATOM 665 O O . LEU A 1 88 ? 2.332 1.314 0.803 1 88.62 88 LEU A O 1
ATOM 669 N N . LEU A 1 89 ? 3.977 1.714 2.359 1 88.25 89 LEU A N 1
ATOM 670 C CA . LEU A 1 89 ? 3.75 3.15 2.469 1 88.25 89 LEU A CA 1
ATOM 671 C C . LEU A 1 89 ? 5.047 3.924 2.264 1 88.25 89 LEU A C 1
ATOM 673 O O . LEU A 1 89 ? 6.105 3.504 2.738 1 88.25 89 LEU A O 1
ATOM 677 N N . LYS A 1 90 ? 4.938 4.957 1.512 1 83.44 90 LYS A N 1
ATOM 678 C CA . LYS A 1 90 ? 6.133 5.754 1.255 1 83.44 90 LYS A CA 1
ATOM 679 C C . LYS A 1 90 ? 5.996 7.156 1.838 1 83.44 90 LYS A C 1
ATOM 681 O O . LYS A 1 90 ? 4.934 7.773 1.741 1 83.44 90 LYS A O 1
ATOM 686 N N . VAL A 1 91 ? 7.082 7.539 2.449 1 82.31 91 VAL A N 1
ATOM 687 C CA . VAL A 1 91 ? 7.172 8.906 2.963 1 82.31 91 VAL A CA 1
ATOM 688 C C . VAL A 1 91 ? 7.793 9.812 1.905 1 82.31 91 VAL A C 1
ATOM 690 O O . VAL A 1 91 ? 8.789 9.453 1.275 1 82.31 91 VAL A O 1
ATOM 693 N N . ASP A 1 92 ? 7.148 10.898 1.7 1 79.62 92 ASP A N 1
ATOM 694 C CA . ASP A 1 92 ? 7.766 11.914 0.85 1 79.62 92 ASP A CA 1
ATOM 695 C C . ASP A 1 92 ? 8.914 12.609 1.573 1 79.62 92 ASP A C 1
ATOM 697 O O . ASP A 1 92 ? 8.703 13.281 2.582 1 79.62 92 ASP A O 1
ATOM 701 N N . GLU A 1 93 ? 10.023 12.445 0.995 1 80.69 93 GLU A N 1
ATOM 702 C CA . GLU A 1 93 ? 11.195 13.016 1.655 1 80.69 93 GLU A CA 1
ATOM 703 C C . GLU A 1 93 ? 11.484 14.422 1.146 1 80.69 93 GLU A C 1
ATOM 705 O O . GLU A 1 93 ? 12.367 15.109 1.666 1 80.69 93 GLU A O 1
ATOM 710 N N . SER A 1 94 ? 10.711 14.766 0.174 1 83.19 94 SER A N 1
ATOM 711 C CA . SER A 1 94 ? 10.883 16.125 -0.319 1 83.19 94 SER A CA 1
ATOM 712 C C . SER A 1 94 ? 10.203 17.141 0.596 1 83.19 94 SER A C 1
ATOM 714 O O . SER A 1 94 ? 8.977 17.172 0.693 1 83.19 94 SER A O 1
ATOM 716 N N . THR A 1 95 ? 10.922 17.734 1.403 1 88.38 95 THR A N 1
ATOM 717 C CA . THR A 1 95 ? 10.375 18.734 2.301 1 88.38 95 THR A CA 1
ATOM 718 C C . THR A 1 95 ? 11.352 19.906 2.453 1 88.38 95 THR A C 1
ATOM 720 O O . THR A 1 95 ? 12.523 19.797 2.107 1 88.38 95 THR A O 1
ATOM 723 N N . ASN A 1 96 ? 10.797 21.016 2.854 1 87.69 96 ASN A N 1
ATOM 724 C CA . ASN A 1 96 ? 11.625 22.188 3.119 1 87.69 96 ASN A CA 1
ATOM 725 C C . ASN A 1 96 ? 12.43 22.031 4.406 1 87.69 96 ASN A C 1
ATOM 727 O O . ASN A 1 96 ? 11.867 22.047 5.504 1 87.69 96 ASN A O 1
ATOM 731 N N . PRO A 1 97 ? 13.75 21.906 4.25 1 86.38 97 PRO A N 1
ATOM 732 C CA . PRO A 1 97 ? 14.547 21.703 5.457 1 86.38 97 PRO A CA 1
ATOM 733 C C . PRO A 1 97 ? 14.578 22.938 6.367 1 86.38 97 PRO A C 1
ATOM 735 O O . PRO A 1 97 ? 14.93 22.828 7.543 1 86.38 97 PRO A O 1
ATOM 738 N N . ASP A 1 98 ? 14.188 24.094 5.828 1 87.44 98 ASP A N 1
ATOM 739 C CA . ASP A 1 98 ? 14.25 25.328 6.605 1 87.44 98 ASP A CA 1
ATOM 740 C C . ASP A 1 98 ? 12.953 25.562 7.375 1 87.44 98 ASP A C 1
ATOM 742 O O . ASP A 1 98 ? 12.875 26.469 8.203 1 87.44 98 ASP A O 1
ATOM 746 N N . CYS A 1 99 ? 11.945 24.797 7.078 1 89.94 99 CYS A N 1
ATOM 747 C CA . CYS A 1 99 ? 10.68 24.859 7.789 1 89.94 99 CYS A CA 1
ATOM 748 C C . CYS A 1 99 ? 10.633 23.812 8.906 1 89.94 99 CYS A C 1
ATOM 750 O O . CYS A 1 99 ? 10.812 22.625 8.656 1 89.94 99 CYS A O 1
ATOM 752 N N . PRO A 1 100 ? 10.43 24.297 10.133 1 90.75 100 PRO A N 1
ATOM 753 C CA . PRO A 1 100 ? 10.414 23.359 11.258 1 90.75 100 PRO A CA 1
ATOM 754 C C . PRO A 1 100 ? 9.43 22.203 11.039 1 90.75 100 PRO A C 1
ATOM 756 O O . PRO A 1 100 ? 9.734 21.062 11.375 1 90.75 100 PRO A O 1
ATOM 759 N N . ILE A 1 101 ? 8.367 22.469 10.5 1 92.56 101 ILE A N 1
ATOM 760 C CA . ILE A 1 101 ? 7.391 21.406 10.234 1 92.56 101 ILE A CA 1
ATOM 761 C C . ILE A 1 101 ? 7.875 20.547 9.078 1 92.56 101 ILE A C 1
ATOM 763 O O . ILE A 1 101 ? 7.926 19.312 9.188 1 92.56 101 ILE A O 1
ATOM 767 N N . GLY A 1 102 ? 8.25 21.203 7.973 1 92.25 102 GLY A N 1
ATOM 768 C CA . GLY A 1 102 ? 8.711 20.5 6.789 1 92.25 102 GLY A CA 1
ATOM 769 C C . GLY A 1 102 ? 9.867 19.562 7.066 1 92.25 102 GLY A C 1
ATOM 770 O O . GLY A 1 102 ? 9.922 18.453 6.52 1 92.25 102 GLY A O 1
ATOM 771 N N . SER A 1 103 ? 10.758 19.922 7.945 1 93.06 103 SER A N 1
ATOM 772 C CA . SER A 1 103 ? 11.953 19.125 8.211 1 93.06 103 SER A CA 1
ATOM 773 C C . SER A 1 103 ? 11.664 18 9.203 1 93.06 103 SER A C 1
ATOM 775 O O . SER A 1 103 ? 12.461 17.078 9.352 1 93.06 103 SER A O 1
ATOM 777 N N . ASN A 1 104 ? 10.562 18.078 9.914 1 94.62 104 ASN A N 1
ATOM 778 C CA . ASN A 1 104 ? 10.328 17.094 10.977 1 94.62 104 ASN A CA 1
ATOM 779 C C . ASN A 1 104 ? 9.297 16.062 10.555 1 94.62 104 ASN A C 1
ATOM 781 O O . ASN A 1 104 ? 9.273 14.945 11.086 1 94.62 104 ASN A O 1
ATOM 785 N N . VAL A 1 105 ? 8.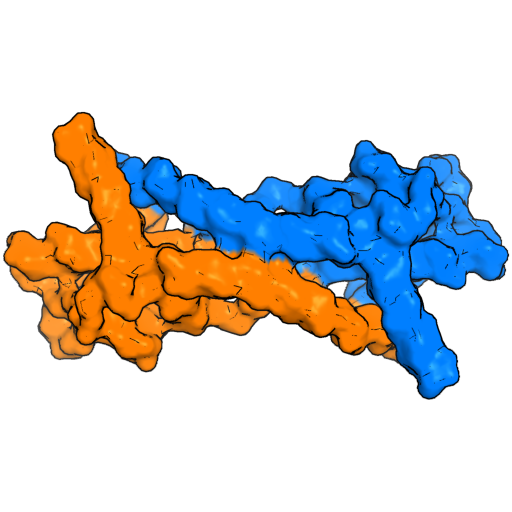508 16.344 9.578 1 94.25 105 VAL A N 1
ATOM 786 C CA . VAL A 1 105 ? 7.512 15.383 9.125 1 94.25 105 VAL A CA 1
ATOM 787 C C . VAL A 1 105 ? 8.203 14.117 8.625 1 94.25 105 VAL A C 1
ATOM 789 O O . VAL A 1 105 ? 7.875 13.016 9.062 1 94.25 105 VAL A O 1
ATOM 792 N N . PRO A 1 106 ? 9.273 14.25 7.82 1 93.5 106 PRO A N 1
ATOM 793 C CA . PRO A 1 106 ? 9.938 13.023 7.359 1 93.5 106 PRO A CA 1
ATOM 794 C C . PRO A 1 106 ? 10.625 12.266 8.492 1 93.5 106 PRO A C 1
ATOM 796 O O . PRO A 1 106 ? 10.969 11.094 8.336 1 93.5 106 PRO A O 1
ATOM 799 N N . LYS A 1 107 ? 10.805 12.844 9.617 1 94 107 LYS A N 1
ATOM 800 C CA . LYS A 1 107 ? 11.422 12.188 10.766 1 94 107 LYS A CA 1
ATOM 801 C C . LYS A 1 107 ? 10.391 11.406 11.57 1 94 107 LYS A C 1
ATOM 803 O O . LYS A 1 107 ? 10.719 10.375 12.172 1 94 107 LYS A O 1
ATOM 808 N N . VAL A 1 108 ? 9.156 11.867 11.555 1 96.12 108 VAL A N 1
ATOM 809 C CA . VAL A 1 108 ? 8.156 11.305 12.461 1 96.12 108 VAL A CA 1
ATOM 810 C C . VAL A 1 108 ? 7.297 10.289 11.703 1 96.12 108 VAL A C 1
ATOM 812 O O . VAL A 1 108 ? 6.895 9.273 12.273 1 96.12 108 VAL A O 1
ATOM 815 N N . LEU A 1 109 ? 7.039 10.555 10.461 1 96 109 LEU A N 1
ATOM 816 C CA . LEU A 1 109 ? 6.07 9.766 9.711 1 96 109 LEU A CA 1
ATOM 817 C C . LEU A 1 109 ? 6.52 8.312 9.586 1 96 109 LEU A C 1
ATOM 819 O O . LEU A 1 109 ? 5.699 7.398 9.656 1 96 109 LEU A O 1
ATOM 823 N N . PRO A 1 110 ? 7.887 8.047 9.43 1 95 110 PRO A N 1
ATOM 824 C CA . PRO A 1 110 ? 8.32 6.664 9.219 1 95 110 PRO A CA 1
ATOM 825 C C . PRO A 1 110 ? 7.895 5.734 10.352 1 95 110 PRO A C 1
ATOM 827 O O . PRO A 1 110 ? 7.508 4.59 10.102 1 95 110 PRO A O 1
ATOM 830 N N . SER A 1 111 ? 7.934 6.172 11.578 1 96.5 111 SER A N 1
ATOM 831 C CA . SER A 1 111 ? 7.547 5.309 12.688 1 96.5 111 SER A CA 1
ATOM 832 C C . SER A 1 111 ? 6.062 4.965 12.633 1 96.5 111 SER A C 1
ATOM 834 O O . SER A 1 111 ? 5.668 3.838 12.938 1 96.5 111 SER A O 1
ATOM 836 N N . PHE A 1 112 ? 5.188 5.891 12.273 1 97.44 112 PHE A N 1
ATOM 837 C CA . PHE A 1 112 ? 3.762 5.629 12.125 1 97.44 112 PHE A CA 1
ATOM 838 C C . PHE A 1 112 ? 3.504 4.691 10.945 1 97.44 112 PHE A C 1
ATOM 840 O O . PHE A 1 112 ? 2.703 3.76 11.055 1 97.44 112 PHE A O 1
ATOM 847 N N . TYR A 1 113 ? 4.234 4.945 9.844 1 95.94 113 TYR A N 1
ATOM 848 C CA . TYR A 1 113 ? 4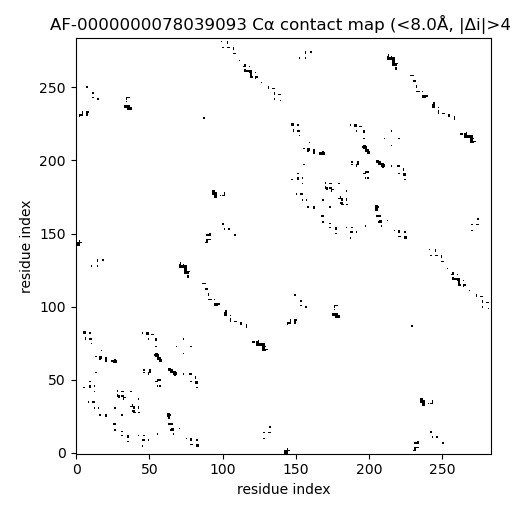.082 4.09 8.672 1 95.94 113 TYR A CA 1
ATOM 849 C C . TYR A 1 113 ? 4.531 2.666 8.977 1 95.94 113 TYR A C 1
ATOM 851 O O . TYR A 1 113 ? 3.945 1.703 8.477 1 95.94 113 TYR A O 1
ATOM 859 N N . GLN A 1 114 ? 5.559 2.531 9.75 1 96.5 114 GLN A N 1
ATOM 860 C CA . GLN A 1 114 ? 6.039 1.207 10.125 1 96.5 114 GLN A CA 1
ATOM 861 C C . GLN A 1 114 ? 4.988 0.45 10.93 1 96.5 114 GLN A C 1
ATOM 863 O O . GLN A 1 114 ? 4.816 -0.759 10.758 1 96.5 114 GLN A O 1
ATOM 868 N N . ARG A 1 115 ? 4.316 1.149 11.82 1 97.62 115 ARG A N 1
ATOM 869 C CA . ARG A 1 115 ? 3.242 0.534 12.586 1 97.62 115 ARG A CA 1
ATOM 870 C C . ARG A 1 115 ? 2.137 0.018 11.672 1 97.62 115 ARG A C 1
ATOM 872 O O . ARG A 1 115 ? 1.67 -1.112 11.828 1 97.62 115 ARG A O 1
ATOM 879 N N . VAL A 1 116 ? 1.734 0.823 10.773 1 97.81 116 VAL A N 1
ATOM 880 C CA . VAL A 1 116 ? 0.68 0.467 9.828 1 97.81 116 VAL A CA 1
ATOM 881 C C . VAL A 1 116 ? 1.137 -0.703 8.961 1 97.81 116 VAL A C 1
ATOM 883 O O . VAL A 1 116 ? 0.406 -1.683 8.797 1 97.81 116 VAL A O 1
ATOM 886 N N . ALA A 1 117 ? 2.371 -0.582 8.422 1 96.44 117 ALA A N 1
ATOM 887 C CA . ALA A 1 117 ? 2.918 -1.628 7.562 1 96.44 117 ALA A CA 1
ATOM 888 C C . ALA A 1 117 ? 3.023 -2.953 8.312 1 96.44 117 ALA A C 1
ATOM 890 O O . ALA A 1 117 ? 2.723 -4.012 7.754 1 96.44 117 ALA A O 1
ATOM 891 N N . LYS A 1 118 ? 3.465 -2.877 9.555 1 97.94 118 LYS A N 1
ATOM 892 C CA . LYS A 1 118 ? 3.627 -4.09 10.352 1 97.94 118 LYS A CA 1
ATOM 893 C C . LYS A 1 118 ? 2.305 -4.84 10.484 1 97.94 118 LYS A C 1
ATOM 895 O O . LYS A 1 118 ? 2.275 -6.074 10.43 1 97.94 118 LYS A O 1
ATOM 900 N N . ALA A 1 119 ? 1.233 -4.117 10.648 1 98.5 119 ALA A N 1
ATOM 901 C CA . ALA A 1 119 ? -0.078 -4.758 10.727 1 98.5 119 ALA A CA 1
ATOM 902 C C . ALA A 1 119 ? -0.409 -5.488 9.43 1 98.5 119 ALA A C 1
ATOM 904 O O . ALA A 1 119 ? -0.879 -6.629 9.453 1 98.5 119 ALA A O 1
ATOM 905 N N . ALA A 1 120 ? -0.156 -4.871 8.344 1 97.94 120 ALA A N 1
ATOM 906 C CA . ALA A 1 120 ? -0.382 -5.492 7.043 1 97.94 120 ALA A CA 1
ATOM 907 C C . ALA A 1 120 ? 0.528 -6.699 6.848 1 97.94 120 ALA A C 1
ATOM 909 O O . ALA A 1 120 ? 0.078 -7.758 6.398 1 97.94 120 ALA A O 1
ATOM 910 N N . TYR A 1 121 ? 1.811 -6.566 7.203 1 98.06 121 TYR A N 1
ATOM 911 C CA . TYR A 1 121 ? 2.783 -7.641 7.031 1 98.06 121 TYR A CA 1
ATOM 912 C C . TYR A 1 121 ? 2.414 -8.844 7.887 1 98.06 121 TYR A C 1
ATOM 914 O O . TYR A 1 121 ? 2.549 -9.992 7.449 1 98.06 121 TYR A O 1
ATOM 922 N N . ASP A 1 122 ? 1.997 -8.57 9.07 1 98.69 122 ASP A N 1
ATOM 923 C CA . ASP A 1 122 ? 1.584 -9.664 9.945 1 98.69 122 ASP A CA 1
ATOM 924 C C . ASP A 1 122 ? 0.426 -10.445 9.336 1 98.69 122 ASP A C 1
ATOM 926 O O . ASP A 1 122 ? 0.395 -11.68 9.414 1 98.69 122 ASP A O 1
ATOM 930 N N . GLU A 1 123 ? -0.503 -9.734 8.742 1 98.69 123 GLU A N 1
ATOM 931 C CA . GLU A 1 123 ? -1.595 -10.422 8.055 1 98.69 123 GLU A CA 1
ATOM 932 C C . GLU A 1 123 ? -1.084 -11.203 6.848 1 98.69 123 GLU A C 1
ATOM 934 O O . GLU A 1 123 ? -1.52 -12.328 6.598 1 98.69 123 GLU A O 1
ATOM 939 N N . MET A 1 124 ? -0.135 -10.648 6.109 1 98.44 124 MET A N 1
ATOM 940 C CA . MET A 1 124 ? 0.438 -11.32 4.949 1 98.44 124 MET A CA 1
ATOM 941 C C . MET A 1 124 ? 1.171 -12.594 5.363 1 98.44 124 MET A C 1
ATOM 943 O O . MET A 1 124 ? 1.171 -13.578 4.629 1 98.44 124 MET A O 1
ATOM 947 N N . ARG A 1 125 ? 1.796 -12.555 6.52 1 98.69 125 ARG A N 1
ATOM 948 C CA . ARG A 1 125 ? 2.521 -13.711 7.027 1 98.69 125 ARG A CA 1
ATOM 949 C C . ARG A 1 125 ? 1.562 -14.844 7.383 1 98.69 125 ARG A C 1
ATOM 951 O O . ARG A 1 125 ? 1.933 -16.016 7.324 1 98.69 125 ARG A O 1
ATOM 958 N N . ALA A 1 126 ? 0.31 -14.484 7.645 1 98.69 126 ALA A N 1
ATOM 959 C CA . ALA A 1 126 ? -0.686 -15.453 8.078 1 98.69 126 ALA A CA 1
ATOM 960 C C . ALA A 1 126 ? -1.378 -16.109 6.887 1 98.69 126 ALA A C 1
ATOM 962 O O . ALA A 1 126 ? -2.105 -17.094 7.043 1 98.69 126 ALA A O 1
ATOM 963 N N . ILE A 1 127 ? -1.179 -15.57 5.676 1 98.75 127 ILE A N 1
ATOM 964 C CA . ILE A 1 127 ? -1.79 -16.094 4.461 1 98.75 127 ILE A CA 1
ATOM 965 C C . ILE A 1 127 ? -0.74 -16.828 3.627 1 98.75 127 ILE A C 1
ATOM 967 O O . ILE A 1 127 ? 0.314 -16.266 3.314 1 98.75 127 ILE A O 1
ATOM 971 N N . SER A 1 128 ? -1.001 -18.016 3.289 1 98.81 128 SER A N 1
ATOM 972 C CA . SER A 1 128 ? -0.06 -18.797 2.49 1 98.81 128 SER A CA 1
ATOM 973 C C . SER A 1 128 ? -0.479 -18.844 1.023 1 98.81 128 SER A C 1
ATOM 975 O O . SER A 1 128 ? -1.64 -18.578 0.697 1 98.81 128 SER A O 1
ATOM 977 N N . LEU A 1 129 ? 0.46 -19.188 0.169 1 98.75 129 LEU A N 1
ATOM 978 C CA . LEU A 1 129 ? 0.152 -19.438 -1.234 1 98.75 129 LEU A CA 1
ATOM 979 C C . LEU A 1 129 ? -0.863 -20.578 -1.377 1 98.75 129 LEU A C 1
ATOM 981 O O . LEU A 1 129 ? -1.712 -20.547 -2.27 1 98.75 129 LEU A O 1
ATOM 985 N N . GLN A 1 130 ? -0.77 -21.547 -0.484 1 98.75 130 GLN A N 1
ATOM 986 C CA . GLN A 1 130 ? -1.713 -22.656 -0.508 1 98.75 130 GLN A CA 1
ATOM 987 C C . GLN A 1 130 ? -3.146 -22.156 -0.322 1 98.75 130 GLN A C 1
ATOM 989 O O . GLN A 1 130 ? -4.066 -22.672 -0.969 1 98.75 130 GLN A O 1
ATOM 994 N N . ASP A 1 131 ? -3.355 -21.219 0.604 1 98.62 131 ASP A N 1
ATOM 995 C CA . ASP A 1 131 ? -4.684 -20.656 0.81 1 98.62 131 ASP A CA 1
ATOM 996 C C . ASP A 1 131 ? -5.262 -20.125 -0.5 1 98.62 131 ASP A C 1
ATOM 998 O O . ASP A 1 131 ? -6.418 -20.391 -0.83 1 98.62 131 ASP A O 1
ATOM 1002 N N . MET A 1 132 ? -4.457 -19.391 -1.244 1 97.69 132 MET A N 1
ATOM 1003 C CA . MET A 1 132 ? -4.891 -18.812 -2.514 1 97.69 132 MET A CA 1
ATOM 1004 C C . MET A 1 132 ? -5.164 -19.906 -3.541 1 97.69 132 MET A C 1
ATOM 1006 O O . MET A 1 132 ? -6.195 -19.891 -4.219 1 97.69 132 MET A O 1
ATOM 1010 N N . MET A 1 133 ? -4.262 -20.828 -3.621 1 97.5 133 MET A N 1
ATOM 1011 C CA . MET A 1 133 ? -4.402 -21.922 -4.586 1 97.5 133 MET A CA 1
ATOM 1012 C C . MET A 1 133 ? -5.672 -22.719 -4.32 1 97.5 133 MET A C 1
ATOM 1014 O O . MET A 1 133 ? -6.363 -23.125 -5.258 1 97.5 133 MET A O 1
ATOM 1018 N N . ASP A 1 134 ? -5.969 -22.969 -3.039 1 98 134 ASP A N 1
ATOM 1019 C CA . ASP A 1 134 ? -7.18 -23.703 -2.674 1 98 134 ASP A CA 1
ATOM 1020 C C . ASP A 1 134 ? -8.43 -22.984 -3.172 1 98 134 ASP A C 1
ATOM 1022 O O . ASP A 1 134 ? -9.359 -23.609 -3.684 1 98 134 ASP A O 1
ATOM 1026 N N . GLU A 1 135 ? -8.422 -21.766 -3.072 1 97.38 135 GLU A N 1
ATOM 1027 C CA . GLU A 1 135 ? -9.578 -20.984 -3.525 1 97.38 135 GLU A CA 1
ATOM 1028 C C . GLU A 1 135 ? -9.656 -20.953 -5.047 1 97.38 135 GLU A C 1
ATOM 1030 O O . GLU A 1 135 ? -10.75 -21 -5.617 1 97.38 135 GLU A O 1
ATOM 1035 N N . ILE A 1 136 ? -8.539 -20.875 -5.715 1 96.06 136 ILE A N 1
ATOM 1036 C CA . ILE A 1 136 ? -8.516 -20.938 -7.172 1 96.06 136 ILE A CA 1
ATOM 1037 C C . ILE A 1 136 ? -9.133 -22.25 -7.645 1 96.06 136 ILE A C 1
ATOM 1039 O O . ILE A 1 136 ? -10.008 -22.266 -8.508 1 96.06 136 ILE A O 1
ATOM 1043 N N . LEU A 1 137 ? -8.688 -23.297 -7.035 1 95.75 137 LEU A N 1
ATOM 1044 C CA . LEU A 1 137 ? -9.141 -24.625 -7.43 1 95.75 137 LEU A CA 1
ATOM 1045 C C . LEU A 1 137 ? -10.625 -24.812 -7.121 1 95.75 137 LEU A C 1
ATOM 1047 O O . LEU A 1 137 ? -11.352 -25.453 -7.887 1 95.75 137 LEU A O 1
ATOM 1051 N N . ALA A 1 138 ? -11.023 -24.219 -5.996 1 95.5 138 ALA A N 1
ATOM 1052 C CA . ALA A 1 138 ? -12.438 -24.281 -5.641 1 95.5 138 ALA A CA 1
ATOM 1053 C C . ALA A 1 138 ? -13.297 -23.578 -6.68 1 95.5 138 ALA A C 1
ATOM 1055 O O . ALA A 1 138 ? -14.414 -24.016 -6.973 1 95.5 138 ALA A O 1
ATOM 1056 N N . ASN A 1 139 ? -12.766 -22.547 -7.27 1 92.25 139 ASN A N 1
ATOM 1057 C CA . ASN A 1 139 ? -13.492 -21.766 -8.266 1 92.25 139 ASN A CA 1
ATOM 1058 C C . ASN A 1 139 ? -13.492 -22.469 -9.625 1 92.25 139 ASN A C 1
ATOM 1060 O O . ASN A 1 139 ? -14.43 -22.297 -10.406 1 92.25 139 ASN A O 1
ATOM 1064 N N . ILE A 1 140 ? -12.477 -23.234 -9.898 1 87.31 140 ILE A N 1
ATOM 1065 C CA . ILE A 1 140 ? -12.383 -23.969 -11.156 1 87.31 140 ILE A CA 1
ATOM 1066 C C . ILE A 1 140 ? -13.281 -25.203 -11.102 1 87.31 140 ILE A C 1
ATOM 1068 O O . ILE A 1 140 ? -13.961 -25.531 -12.078 1 87.31 140 ILE A O 1
ATOM 1072 N N . GLY A 1 141 ? -13.148 -25.922 -10.023 1 80.75 141 GLY A N 1
ATOM 1073 C CA . GLY A 1 141 ? -13.953 -27.125 -9.891 1 80.75 141 GLY A CA 1
ATOM 1074 C C . GLY A 1 141 ? -15.43 -26.844 -9.656 1 80.75 141 GLY A C 1
ATOM 1075 O O . GLY A 1 141 ? -16.266 -27.75 -9.742 1 80.75 141 GLY A O 1
ATOM 1076 N N . GLY A 1 142 ? -15.852 -25.766 -9.141 1 61.94 142 GLY A N 1
ATOM 1077 C CA . GLY A 1 142 ? -17.266 -25.453 -8.906 1 61.94 142 GLY A CA 1
ATOM 1078 C C . GLY A 1 142 ? -17.922 -24.766 -10.078 1 61.94 142 GLY A C 1
ATOM 1079 O O . GLY A 1 142 ? -17.25 -24.266 -10.984 1 61.94 142 GLY A O 1
ATOM 1080 N N . MET B 1 1 ? 4.637 4.98 -12.742 1 26.59 1 MET B N 1
ATOM 1081 C CA . MET B 1 1 ? 3.607 5.711 -12.008 1 26.59 1 MET B CA 1
ATOM 1082 C C . MET B 1 1 ? 3.793 5.559 -10.508 1 26.59 1 MET B C 1
ATOM 1084 O O . MET B 1 1 ? 3.867 4.441 -9.992 1 26.59 1 MET B O 1
ATOM 1088 N N . LYS B 1 2 ? 4.469 6.492 -9.711 1 39.19 2 LYS B N 1
ATOM 1089 C CA . LYS B 1 2 ? 5.199 6.629 -8.453 1 39.19 2 LYS B CA 1
ATOM 1090 C C . LYS B 1 2 ? 4.289 6.375 -7.258 1 39.19 2 LYS B C 1
ATOM 1092 O O . LYS B 1 2 ? 3.082 6.621 -7.324 1 39.19 2 LYS B O 1
ATOM 1097 N N . GLN B 1 3 ? 4.523 5.355 -6.449 1 53.16 3 GLN B N 1
ATOM 1098 C CA . GLN B 1 3 ? 3.896 5.191 -5.145 1 53.16 3 GLN B CA 1
ATOM 1099 C C . GLN B 1 3 ? 3.508 6.543 -4.547 1 53.16 3 GLN B C 1
ATOM 1101 O O . GLN B 1 3 ? 4.316 7.473 -4.523 1 53.16 3 GLN B O 1
ATOM 1106 N N . SER B 1 4 ? 2.086 6.699 -4.543 1 65.12 4 SER B N 1
ATOM 1107 C CA . SER B 1 4 ? 1.502 8.008 -4.277 1 65.12 4 SER B CA 1
ATOM 1108 C C . SER B 1 4 ? 1.92 8.531 -2.906 1 65.12 4 SER B C 1
ATOM 1110 O O . SER B 1 4 ? 1.989 7.773 -1.939 1 65.12 4 SER B O 1
ATOM 1112 N N . HIS B 1 5 ? 2.691 9.578 -2.803 1 87.44 5 HIS B N 1
ATOM 1113 C CA . HIS B 1 5 ? 3.004 10.344 -1.603 1 87.44 5 HIS B CA 1
ATOM 1114 C C . HIS B 1 5 ? 1.805 11.172 -1.148 1 87.44 5 HIS B C 1
ATOM 1116 O O . HIS B 1 5 ? 1.961 12.141 -0.409 1 87.44 5 HIS B O 1
ATOM 1122 N N . LYS B 1 6 ? 0.659 10.727 -1.572 1 91.94 6 LYS B N 1
ATOM 1123 C CA . LYS B 1 6 ? -0.536 11.523 -1.295 1 91.94 6 LYS B CA 1
ATOM 1124 C C . LYS B 1 6 ? -0.843 11.547 0.199 1 91.94 6 LYS B C 1
ATOM 1126 O O . LYS B 1 6 ? -1.138 12.602 0.76 1 91.94 6 LYS B O 1
ATOM 1131 N N . LEU B 1 7 ? -0.696 10.375 0.773 1 95 7 LEU B N 1
ATOM 1132 C CA . LEU B 1 7 ? -1.012 10.297 2.195 1 95 7 LEU B CA 1
ATOM 1133 C C . LEU B 1 7 ? -0.027 11.125 3.014 1 95 7 LEU B C 1
ATOM 1135 O O . LEU B 1 7 ? -0.435 11.938 3.85 1 95 7 LEU B O 1
ATOM 1139 N N . SER B 1 8 ? 1.252 10.977 2.725 1 95.19 8 SER B N 1
ATOM 1140 C CA . SER B 1 8 ? 2.266 11.734 3.451 1 95.19 8 SER B CA 1
ATOM 1141 C C . SER B 1 8 ? 2.076 13.234 3.264 1 95.19 8 SER B C 1
ATOM 1143 O O . SER B 1 8 ? 2.119 14 4.23 1 95.19 8 SER B O 1
ATOM 1145 N N . ASP B 1 9 ? 1.788 13.625 2.068 1 95.56 9 ASP B N 1
ATOM 1146 C CA . ASP B 1 9 ? 1.594 15.039 1.767 1 95.56 9 ASP B CA 1
ATOM 1147 C C . ASP B 1 9 ? 0.344 15.578 2.457 1 95.56 9 ASP B C 1
ATOM 1149 O O . ASP B 1 9 ? 0.356 16.688 2.988 1 95.56 9 ASP B O 1
ATOM 1153 N N . ALA B 1 10 ? -0.675 14.82 2.424 1 97 10 ALA B N 1
ATOM 1154 C CA . ALA B 1 10 ? -1.928 15.242 3.045 1 97 10 ALA B CA 1
ATOM 1155 C C . ALA B 1 10 ? -1.765 15.406 4.551 1 97 10 ALA B C 1
ATOM 1157 O O . ALA B 1 10 ? -2.244 16.391 5.133 1 97 10 ALA B O 1
ATOM 1158 N N . LEU B 1 11 ? -1.076 14.453 5.129 1 97.94 11 LEU B N 1
ATOM 1159 C CA . LEU B 1 11 ? -0.809 14.547 6.559 1 97.94 11 LEU B CA 1
ATOM 1160 C C . LEU B 1 11 ? 0.068 15.758 6.871 1 97.94 11 LEU B C 1
ATOM 1162 O O . LEU B 1 11 ? -0.142 16.438 7.875 1 97.94 11 LEU B O 1
ATOM 1166 N N . HIS B 1 12 ? 1 16.016 6.051 1 97 12 HIS B N 1
ATOM 1167 C CA . HIS B 1 12 ? 1.854 17.203 6.176 1 97 12 HIS B CA 1
ATOM 1168 C C . HIS B 1 12 ? 1.038 18.484 6.074 1 97 12 HIS B C 1
ATOM 1170 O O . HIS B 1 12 ? 1.185 19.391 6.902 1 97 12 HIS B O 1
ATOM 1176 N N . ILE B 1 13 ? 0.198 18.547 5.148 1 96.75 13 ILE B N 1
ATOM 1177 C CA . ILE B 1 13 ? -0.643 19.719 4.918 1 96.75 13 ILE B CA 1
ATOM 1178 C C . ILE B 1 13 ? -1.504 19.984 6.148 1 96.75 13 ILE B C 1
ATOM 1180 O O . ILE B 1 13 ? -1.531 21.109 6.66 1 96.75 13 ILE B O 1
ATOM 1184 N N . LEU B 1 14 ? -2.154 18.984 6.645 1 98 14 LEU B N 1
ATOM 1185 C CA . LEU B 1 14 ? -3.033 19.141 7.797 1 98 14 LEU B CA 1
ATOM 1186 C C . LEU B 1 14 ? -2.244 19.578 9.031 1 98 14 LEU B C 1
ATOM 1188 O O . LEU B 1 14 ? -2.684 20.453 9.781 1 98 14 LEU B O 1
ATOM 1192 N N . SER B 1 15 ? -1.104 18.984 9.227 1 97.62 15 SER B N 1
ATOM 1193 C CA . SER B 1 15 ? -0.271 19.344 10.367 1 97.62 15 SER B CA 1
ATOM 1194 C C . SER B 1 15 ? 0.218 20.781 10.273 1 97.62 15 SER B C 1
ATOM 1196 O O . SER B 1 15 ? 0.223 21.516 11.266 1 97.62 15 SER B O 1
ATOM 1198 N N . TYR B 1 16 ? 0.636 21.141 9.078 1 96.44 16 TYR B N 1
ATOM 1199 C CA . TYR B 1 16 ? 1.106 22.5 8.852 1 96.44 16 TYR B CA 1
ATOM 1200 C C . TYR B 1 16 ? 0.02 23.516 9.188 1 96.44 16 TYR B C 1
ATOM 1202 O O . TYR B 1 16 ? 0.273 24.5 9.898 1 96.44 16 TYR B O 1
ATOM 1210 N N . ILE B 1 17 ? -1.115 23.266 8.711 1 95.81 17 ILE B N 1
ATOM 1211 C CA . ILE B 1 17 ? -2.234 24.188 8.93 1 95.81 17 ILE B CA 1
ATOM 1212 C C . ILE B 1 17 ? -2.566 24.234 10.422 1 95.81 17 ILE B C 1
ATOM 1214 O O . ILE B 1 17 ? -2.695 25.312 11 1 95.81 17 ILE B O 1
ATOM 1218 N N . ALA B 1 18 ? -2.658 23.062 11.016 1 96 18 ALA B N 1
ATOM 1219 C CA . ALA B 1 18 ? -3.029 22.984 12.422 1 96 18 ALA B CA 1
ATOM 1220 C C . ALA B 1 18 ? -2.035 23.734 13.305 1 96 18 ALA B C 1
ATOM 1222 O O . ALA B 1 18 ? -2.426 24.406 14.266 1 96 18 ALA B O 1
ATOM 1223 N N . LEU B 1 19 ? -0.787 23.656 12.961 1 94.94 19 LEU B N 1
ATOM 1224 C CA . LEU B 1 19 ? 0.265 24.203 13.82 1 94.94 19 LEU B CA 1
ATOM 1225 C C . LEU B 1 19 ? 0.472 25.688 13.555 1 94.94 19 LEU B C 1
ATOM 1227 O O . LEU B 1 19 ? 1.086 26.375 14.367 1 94.94 19 LEU B O 1
ATOM 1231 N N . ASN B 1 20 ? -0.095 26.172 12.383 1 92.69 20 ASN B N 1
ATOM 1232 C CA . ASN B 1 20 ? 0.195 27.547 12.031 1 92.69 20 ASN B CA 1
ATOM 1233 C C . ASN B 1 20 ? -1.077 28.391 11.961 1 92.69 20 ASN B C 1
ATOM 1235 O O . ASN B 1 20 ? -1.012 29.625 11.867 1 92.69 20 ASN B O 1
ATOM 1239 N N . GLN B 1 21 ? -2.186 27.797 12.023 1 85.88 21 GLN B N 1
ATOM 1240 C CA . GLN B 1 21 ? -3.432 28.5 11.734 1 85.88 21 GLN B CA 1
ATOM 1241 C C . GLN B 1 21 ? -3.666 29.641 12.719 1 85.88 21 GLN B C 1
ATOM 1243 O O . GLN B 1 21 ? -4.293 30.641 12.383 1 85.88 21 GLN B O 1
ATOM 1248 N N . GLU B 1 22 ? -3.25 29.531 13.945 1 83.88 22 GLU B N 1
ATOM 1249 C CA . GLU B 1 22 ? -3.469 30.578 14.938 1 83.88 22 GLU B CA 1
ATOM 1250 C C . GLU B 1 22 ? -2.41 31.672 14.828 1 83.88 22 GLU B C 1
ATOM 1252 O O . GLU B 1 22 ? -2.666 32.812 15.172 1 83.88 22 GLU B O 1
ATOM 1257 N N . ARG B 1 23 ? -1.26 31.297 14.359 1 86.5 23 ARG B N 1
ATOM 1258 C CA . ARG B 1 23 ? -0.129 32.219 14.352 1 86.5 23 ARG B CA 1
ATOM 1259 C C . ARG B 1 23 ? -0.066 33 13.047 1 86.5 23 ARG B C 1
ATOM 1261 O O . ARG B 1 23 ? 0.342 34.156 13.039 1 86.5 23 ARG B O 1
ATOM 1268 N N . LEU B 1 24 ? -0.442 32.312 11.977 1 85.88 24 LEU B N 1
ATOM 1269 C CA . LEU B 1 24 ? -0.333 32.969 10.672 1 85.88 24 LEU B CA 1
ATOM 1270 C C . LEU B 1 24 ? -1.688 33.469 10.211 1 85.88 24 LEU B C 1
ATOM 1272 O O . LEU B 1 24 ? -2.693 32.781 10.281 1 85.88 24 LEU B O 1
ATOM 1276 N N . PRO B 1 25 ? -1.635 34.75 9.812 1 79.25 25 PRO B N 1
ATOM 1277 C CA . PRO B 1 25 ? -2.893 35.344 9.344 1 79.25 25 PRO B CA 1
ATOM 1278 C C . PRO B 1 25 ? -3.357 34.781 8.008 1 79.25 25 PRO B C 1
ATOM 1280 O O . PRO B 1 25 ? -4.551 34.812 7.695 1 79.25 25 PRO B O 1
ATOM 1283 N N . LYS B 1 26 ? -2.373 34.344 7.25 1 87.31 26 LYS B N 1
ATOM 1284 C CA . LYS B 1 26 ? -2.664 33.781 5.938 1 87.31 26 LYS B CA 1
ATOM 1285 C C . LYS B 1 26 ? -1.789 32.562 5.66 1 87.31 26 LYS B C 1
ATOM 1287 O O . LYS B 1 26 ? -0.601 32.562 5.988 1 87.31 26 LYS B O 1
ATOM 1292 N N . ILE B 1 27 ? -2.418 31.547 5.195 1 92.44 27 ILE B N 1
ATOM 1293 C CA . ILE B 1 27 ? -1.723 30.359 4.734 1 92.44 27 ILE B CA 1
ATOM 1294 C C . ILE B 1 27 ? -2.145 30.031 3.305 1 92.44 27 ILE B C 1
ATOM 1296 O O . ILE B 1 27 ? -3.283 29.625 3.062 1 92.44 27 ILE B O 1
ATOM 1300 N N . SER B 1 28 ? -1.276 30.281 2.381 1 91.12 28 SER B N 1
ATOM 1301 C CA . SER B 1 28 ? -1.578 30.047 0.974 1 91.12 28 SER B CA 1
ATOM 1302 C C . SER B 1 28 ? -1.131 28.656 0.541 1 91.12 28 SER B C 1
ATOM 1304 O O . SER B 1 28 ? -0.328 28.016 1.223 1 91.12 28 SER B O 1
ATOM 1306 N N . SER B 1 29 ? -1.729 28.266 -0.648 1 93.56 29 SER B N 1
ATOM 1307 C CA . SER B 1 29 ? -1.275 27 -1.228 1 93.56 29 SER B CA 1
ATOM 1308 C C . SER B 1 29 ? 0.218 27.047 -1.537 1 93.56 29 SER B C 1
ATOM 1310 O O . SER B 1 29 ? 0.904 26.031 -1.443 1 93.56 29 SER B O 1
ATOM 1312 N N . GLN B 1 30 ? 0.779 28.219 -1.793 1 93.75 30 GLN B N 1
ATOM 1313 C CA . GLN B 1 30 ? 2.201 28.375 -2.086 1 93.75 30 GLN B CA 1
ATOM 1314 C C . GLN B 1 30 ? 3.047 28.141 -0.838 1 93.75 30 GLN B C 1
ATOM 1316 O O . GLN B 1 30 ? 4.055 27.422 -0.89 1 93.75 30 GLN B O 1
ATOM 1321 N N . THR B 1 31 ? 2.639 28.719 0.249 1 92.75 31 THR B N 1
ATOM 1322 C CA . THR B 1 31 ? 3.402 28.562 1.479 1 92.75 31 THR B CA 1
ATOM 1323 C C . THR B 1 31 ? 3.396 27.094 1.926 1 92.75 31 THR B C 1
ATOM 1325 O O . THR B 1 31 ? 4.406 26.578 2.408 1 92.75 31 THR B O 1
ATOM 1328 N N . ILE B 1 32 ? 2.275 26.453 1.791 1 94.75 32 ILE B N 1
ATOM 1329 C CA . ILE B 1 32 ? 2.184 25.031 2.137 1 94.75 32 ILE B CA 1
ATOM 1330 C C . ILE B 1 32 ? 3.08 24.219 1.208 1 94.75 32 ILE B C 1
ATOM 1332 O O . ILE B 1 32 ? 3.805 23.328 1.659 1 94.75 32 ILE B O 1
ATOM 1336 N N . ALA B 1 33 ? 2.975 24.531 -0.077 1 95.62 33 ALA B N 1
ATOM 1337 C CA . ALA B 1 33 ? 3.785 23.828 -1.069 1 95.62 33 ALA B CA 1
ATOM 1338 C C . ALA B 1 33 ? 5.273 23.953 -0.747 1 95.62 33 ALA B C 1
ATOM 1340 O O . ALA B 1 33 ? 6.023 22.984 -0.869 1 95.62 33 ALA B O 1
ATOM 1341 N N . ASP B 1 34 ? 5.703 25.094 -0.287 1 95.44 34 ASP B N 1
ATOM 1342 C CA . ASP B 1 34 ? 7.094 25.312 0.096 1 95.44 34 ASP B CA 1
ATOM 1343 C C . ASP B 1 34 ? 7.488 24.422 1.275 1 95.44 34 ASP B C 1
ATOM 1345 O O . ASP B 1 34 ? 8.602 23.891 1.312 1 95.44 34 ASP B O 1
ATOM 1349 N N . SER B 1 35 ? 6.637 24.297 2.205 1 95 35 SER B N 1
ATOM 1350 C CA . SER B 1 35 ? 6.902 23.469 3.369 1 95 35 SER B CA 1
ATOM 1351 C C . SER B 1 35 ? 6.988 21.984 2.98 1 95 35 SER B C 1
ATOM 1353 O O . SER B 1 35 ? 7.93 21.297 3.367 1 95 35 SER B O 1
ATOM 1355 N N . VAL B 1 36 ? 6.062 21.516 2.172 1 94.75 36 VAL B N 1
ATOM 1356 C CA . VAL B 1 36 ? 5.945 20.109 1.777 1 94.75 36 VAL B CA 1
ATOM 1357 C C . VAL B 1 36 ? 7.023 19.781 0.751 1 94.75 36 VAL B C 1
ATOM 1359 O O . VAL B 1 36 ? 7.48 18.625 0.678 1 94.75 36 VAL B O 1
ATOM 1362 N N . GLY B 1 37 ? 7.484 20.703 0.03 1 94.38 37 GLY B N 1
ATOM 1363 C CA . GLY B 1 37 ? 8.43 20.469 -1.049 1 94.38 37 GLY B CA 1
ATOM 1364 C C . GLY B 1 37 ? 7.766 19.953 -2.314 1 94.38 37 GLY B C 1
ATOM 1365 O O . GLY B 1 37 ? 8.25 19 -2.934 1 94.38 37 GLY B O 1
ATOM 1366 N N . THR B 1 38 ? 6.605 20.578 -2.662 1 94.19 38 THR B N 1
ATOM 1367 C CA . THR B 1 38 ? 5.84 20.172 -3.83 1 94.19 38 THR B CA 1
ATOM 1368 C C . THR B 1 38 ? 5.285 21.375 -4.57 1 94.19 38 THR B C 1
ATOM 1370 O O . THR B 1 38 ? 5.766 22.5 -4.383 1 94.19 38 THR B O 1
ATOM 1373 N N . ASN B 1 39 ? 4.426 21.25 -5.477 1 94.62 39 ASN B N 1
ATOM 1374 C CA . ASN B 1 39 ? 3.877 22.391 -6.211 1 94.62 39 ASN B CA 1
ATOM 1375 C C . ASN B 1 39 ? 2.496 22.766 -5.691 1 94.62 39 ASN B C 1
ATOM 1377 O O . ASN B 1 39 ? 1.767 21.938 -5.164 1 94.62 39 ASN B O 1
ATOM 1381 N N . PRO B 1 40 ? 2.172 24.031 -5.875 1 95.69 40 PRO B N 1
ATOM 1382 C CA . PRO B 1 40 ? 0.908 24.531 -5.324 1 95.69 40 PRO B CA 1
ATOM 1383 C C . PRO B 1 40 ? -0.312 23.859 -5.953 1 95.69 40 PRO B C 1
ATOM 1385 O O . PRO B 1 40 ? -1.357 23.75 -5.309 1 95.69 40 PRO B O 1
ATOM 1388 N N . GLY B 1 41 ? -0.185 23.406 -7.168 1 96.19 41 GLY B N 1
ATOM 1389 C CA . GLY B 1 41 ? -1.286 22.703 -7.797 1 96.19 41 GLY B CA 1
ATOM 1390 C C . GLY B 1 41 ? -1.643 21.406 -7.09 1 96.19 41 GLY B C 1
ATOM 1391 O O . GLY B 1 41 ? -2.82 21.125 -6.848 1 96.19 41 GLY B O 1
ATOM 1392 N N . LEU B 1 42 ? -0.665 20.625 -6.742 1 94.94 42 LEU B N 1
ATOM 1393 C CA . LEU B 1 42 ? -0.897 19.391 -6 1 94.94 42 LEU B CA 1
ATOM 1394 C C . LEU B 1 42 ? -1.484 19.688 -4.625 1 94.94 42 LEU B C 1
ATOM 1396 O O . LEU B 1 42 ? -2.398 18.984 -4.172 1 94.94 42 LEU B O 1
ATOM 1400 N N . VAL B 1 43 ? -0.984 20.719 -3.996 1 95.56 43 VAL B N 1
ATOM 1401 C CA . VAL B 1 43 ? -1.491 21.125 -2.688 1 95.56 43 VAL B CA 1
ATOM 1402 C C . VAL B 1 43 ? -2.973 21.469 -2.795 1 95.56 43 VAL B C 1
ATOM 1404 O O . VAL B 1 43 ? -3.785 21.016 -1.985 1 95.56 43 VAL B O 1
ATOM 1407 N N . ARG B 1 44 ? -3.34 22.219 -3.771 1 95.88 44 ARG B N 1
ATOM 1408 C CA . ARG B 1 44 ? -4.73 22.625 -3.939 1 95.88 44 ARG B CA 1
ATOM 1409 C C . ARG B 1 44 ? -5.629 21.422 -4.184 1 95.88 44 ARG B C 1
ATOM 1411 O O . ARG B 1 44 ? -6.742 21.344 -3.654 1 95.88 44 ARG B O 1
ATOM 1418 N N . ARG B 1 45 ? -5.129 20.516 -4.934 1 96.31 45 ARG B N 1
ATOM 1419 C CA . ARG B 1 45 ? -5.895 19.297 -5.199 1 96.31 45 ARG B CA 1
ATOM 1420 C C . ARG B 1 45 ? -6.109 18.5 -3.918 1 96.31 45 ARG B C 1
ATOM 1422 O O . ARG B 1 45 ? -7.223 18.047 -3.645 1 96.31 45 ARG B O 1
ATOM 1429 N N . LEU B 1 46 ? -5.051 18.344 -3.191 1 96.56 46 LEU B N 1
ATOM 1430 C CA . LEU B 1 46 ? -5.152 17.594 -1.943 1 96.56 46 LEU B CA 1
ATOM 1431 C C . LEU B 1 46 ? -6.047 18.312 -0.945 1 96.56 46 LEU B C 1
ATOM 1433 O O . LEU B 1 46 ? -6.852 17.688 -0.254 1 96.56 46 LEU B O 1
ATOM 1437 N N . MET B 1 47 ? -5.93 19.641 -0.915 1 96.5 47 MET B N 1
ATOM 1438 C CA . MET B 1 47 ? -6.781 20.422 -0.02 1 96.5 47 MET B CA 1
ATOM 1439 C C . MET B 1 47 ? -8.25 20.312 -0.426 1 96.5 47 MET B C 1
ATOM 1441 O O . MET B 1 47 ? -9.133 20.25 0.431 1 96.5 47 MET B O 1
ATOM 1445 N N . SER B 1 48 ? -8.453 20.312 -1.667 1 96.81 48 SER B N 1
ATOM 1446 C CA . SER B 1 48 ? -9.812 20.125 -2.146 1 96.81 48 SER B CA 1
ATOM 1447 C C . SER B 1 48 ? -10.383 18.781 -1.691 1 96.81 48 SER B C 1
ATOM 1449 O O . SER B 1 48 ? -11.516 18.719 -1.207 1 96.81 48 SER B O 1
ATOM 1451 N N . ASN B 1 49 ? -9.625 17.734 -1.858 1 97.44 49 ASN B N 1
ATOM 1452 C CA . ASN B 1 49 ? -10.047 16.422 -1.412 1 97.44 49 ASN B CA 1
ATOM 1453 C C . ASN B 1 49 ? -10.312 16.391 0.09 1 97.44 49 ASN B C 1
ATOM 1455 O O . ASN B 1 49 ? -11.305 15.812 0.538 1 97.44 49 ASN B O 1
ATOM 1459 N N . LEU B 1 50 ? -9.453 16.984 0.855 1 98.06 50 LEU B N 1
ATOM 1460 C CA . LEU B 1 50 ? -9.555 17.016 2.311 1 98.06 50 LEU B CA 1
ATOM 1461 C C . LEU B 1 50 ? -10.789 17.797 2.748 1 98.06 50 LEU B C 1
ATOM 1463 O O . LEU B 1 50 ? -11.445 17.438 3.721 1 98.06 50 LEU B O 1
ATOM 1467 N N . SER B 1 51 ? -11.07 18.875 2.031 1 97.19 51 SER B N 1
ATOM 1468 C CA . SER B 1 51 ? -12.266 19.672 2.312 1 97.19 51 SER B CA 1
ATOM 1469 C C . SER B 1 51 ? -13.539 18.891 2.006 1 97.19 51 SER B C 1
ATOM 1471 O O . SER B 1 51 ? -14.469 18.859 2.816 1 97.19 51 SER B O 1
ATOM 1473 N N . LYS B 1 52 ? -13.555 18.234 0.937 1 97.38 52 LYS B N 1
ATOM 1474 C CA . LYS B 1 52 ? -14.703 17.422 0.55 1 97.38 52 LYS B CA 1
ATOM 1475 C C . LYS B 1 52 ? -14.945 16.297 1.562 1 97.38 52 LYS B C 1
ATOM 1477 O O . LYS B 1 52 ? -16.094 15.922 1.798 1 97.38 52 LYS B O 1
ATOM 1482 N N . ALA B 1 53 ? -13.906 15.82 2.17 1 98.06 53 ALA B N 1
ATOM 1483 C CA . ALA B 1 53 ? -13.992 14.727 3.133 1 98.06 53 ALA B CA 1
ATOM 1484 C C . ALA B 1 53 ? -14.352 15.242 4.52 1 98.06 53 ALA B C 1
ATOM 1486 O O . ALA B 1 53 ? -14.453 14.469 5.473 1 98.06 53 ALA B O 1
ATOM 1487 N N . GLY B 1 54 ? -14.461 16.5 4.691 1 97.88 54 GLY B N 1
ATOM 1488 C CA . GLY B 1 54 ? -14.836 17.094 5.965 1 97.88 54 GLY B CA 1
ATOM 1489 C C . GLY B 1 54 ? -13.688 17.188 6.945 1 97.88 54 GLY B C 1
ATOM 1490 O O . GLY B 1 54 ? -13.898 17.188 8.164 1 97.88 54 GLY B O 1
ATOM 1491 N N . LEU B 1 55 ? -12.445 17.281 6.434 1 98.44 55 LEU B N 1
ATOM 1492 C CA . LEU B 1 55 ? -11.281 17.328 7.305 1 98.44 55 LEU B CA 1
ATOM 1493 C C . LEU B 1 55 ? -10.695 18.734 7.348 1 98.44 55 LEU B C 1
ATOM 1495 O O . LEU B 1 55 ? -9.938 19.078 8.266 1 98.44 55 LEU B O 1
ATOM 1499 N N . LEU B 1 56 ? -11.008 19.516 6.352 1 96.81 56 LEU B N 1
ATOM 1500 C CA . LEU B 1 56 ? -10.477 20.859 6.176 1 96.81 56 LEU B CA 1
ATOM 1501 C C . LEU B 1 56 ? -11.586 21.828 5.793 1 96.81 56 LEU B C 1
ATOM 1503 O O . LEU B 1 56 ? -12.477 21.484 5.012 1 96.81 56 LEU B O 1
ATOM 1507 N N . ILE B 1 57 ? -11.578 22.969 6.359 1 94.88 57 ILE B N 1
ATOM 1508 C CA . ILE B 1 57 ? -12.445 24.078 5.953 1 94.88 57 ILE B CA 1
ATOM 1509 C C . ILE B 1 57 ? -11.641 25.094 5.152 1 94.88 57 ILE B C 1
ATOM 1511 O O . ILE B 1 57 ? -10.625 25.594 5.625 1 94.88 57 ILE B O 1
ATOM 1515 N N . THR B 1 58 ? -12.117 25.156 3.879 1 86.88 58 THR B N 1
ATOM 1516 C CA . THR B 1 58 ? -11.453 26.141 3.027 1 86.88 58 THR B CA 1
ATOM 1517 C C . THR B 1 58 ? -12.438 27.203 2.545 1 86.88 58 THR B C 1
ATOM 1519 O O . THR B 1 58 ? -13.625 26.922 2.385 1 86.88 58 THR B O 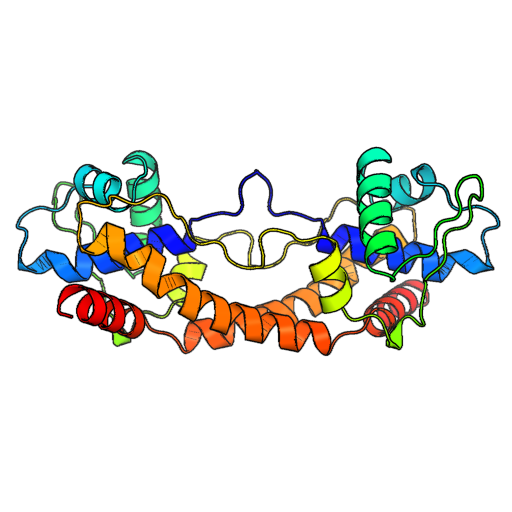1
ATOM 1522 N N . LYS B 1 59 ? -12.312 28.484 2.77 1 72.56 59 LYS B N 1
ATOM 1523 C CA . LYS B 1 59 ? -13.203 29.5 2.234 1 72.56 59 LYS B CA 1
ATOM 1524 C C . LYS B 1 59 ? -12.633 30.109 0.955 1 72.56 59 LYS B C 1
ATOM 1526 O O . LYS B 1 59 ? -11.453 30.453 0.892 1 72.56 59 LYS B O 1
ATOM 1531 N N . VAL B 1 60 ? -13.453 30.016 -0.054 1 60.94 60 VAL B N 1
ATOM 1532 C CA . VAL B 1 60 ? -13.102 30.672 -1.305 1 60.94 60 VAL B CA 1
ATOM 1533 C C . VAL B 1 60 ? -12.758 32.156 -1.037 1 60.94 60 VAL B C 1
ATOM 1535 O O . VAL B 1 60 ? -13.523 32.844 -0.369 1 60.94 60 VAL B O 1
ATOM 1538 N N . GLY B 1 61 ? -11.641 32.562 -1.426 1 56.44 61 GLY B N 1
ATOM 1539 C CA . GLY B 1 61 ? -11.258 33.969 -1.216 1 56.44 61 GLY B CA 1
ATOM 1540 C C . GLY B 1 61 ? -10.57 34.188 0.115 1 56.44 61 GLY B C 1
ATOM 1541 O O . GLY B 1 61 ? -9.945 35.25 0.323 1 56.44 61 GLY B O 1
ATOM 1542 N N . ALA B 1 62 ? -10.914 33.281 1.123 1 58.62 62 ALA B N 1
ATOM 1543 C CA . ALA B 1 62 ? -10.305 33.469 2.434 1 58.62 62 ALA B CA 1
ATOM 1544 C C . ALA B 1 62 ? -9.008 32.688 2.562 1 58.62 62 ALA B C 1
ATOM 1546 O O . ALA B 1 62 ? -8.898 31.562 2.027 1 58.62 62 ALA B O 1
ATOM 1547 N N . ALA B 1 63 ? -7.871 33.25 2.686 1 61.78 63 ALA B N 1
ATOM 1548 C CA . ALA B 1 63 ? -6.531 32.656 2.762 1 61.78 63 ALA B CA 1
ATOM 1549 C C . ALA B 1 63 ? -6.332 31.922 4.078 1 61.78 63 ALA B C 1
ATOM 1551 O O . ALA B 1 63 ? -5.199 31.734 4.531 1 61.78 63 ALA B O 1
ATOM 1552 N N . LYS B 1 64 ? -7.379 31.422 4.809 1 83.56 64 LYS B N 1
ATOM 1553 C CA . LYS B 1 64 ? -7.016 30.812 6.086 1 83.56 64 LYS B CA 1
ATOM 1554 C C . LYS B 1 64 ? -7.641 29.422 6.23 1 83.56 64 LYS B C 1
ATOM 1556 O O . LYS B 1 64 ? -8.672 29.266 6.887 1 83.56 64 LYS B O 1
ATOM 1561 N N . PRO B 1 65 ? -7.109 28.453 5.656 1 92 65 PRO B N 1
ATOM 1562 C CA . PRO B 1 65 ? -7.586 27.078 5.902 1 92 65 PRO B CA 1
ATOM 1563 C C . PRO B 1 65 ? -7.449 26.672 7.363 1 92 65 PRO B C 1
ATOM 1565 O O . PRO B 1 65 ? -6.527 27.109 8.055 1 92 65 PRO B O 1
ATOM 1568 N N . GLN B 1 66 ? -8.477 25.969 7.84 1 93.5 66 GLN B N 1
ATOM 1569 C CA . GLN B 1 66 ? -8.422 25.422 9.188 1 93.5 66 GLN B CA 1
ATOM 1570 C C . GLN B 1 66 ? -8.945 23.984 9.227 1 93.5 66 GLN B C 1
ATOM 1572 O O . GLN B 1 66 ? -9.719 23.578 8.352 1 93.5 66 GLN B O 1
ATOM 1577 N N . LEU B 1 67 ? -8.539 23.234 10.227 1 96.38 67 LEU B N 1
ATOM 1578 C CA . LEU B 1 67 ? -9.078 21.891 10.398 1 96.38 67 LEU B CA 1
ATOM 1579 C C . LEU B 1 67 ? -10.578 21.938 10.688 1 96.38 67 LEU B C 1
ATOM 1581 O O . LEU B 1 67 ? -11.039 22.812 11.422 1 96.38 67 LEU B O 1
ATOM 1585 N N . ALA B 1 68 ? -11.305 20.984 10.164 1 96.38 68 ALA B N 1
ATOM 1586 C CA . ALA B 1 68 ? -12.758 20.938 10.352 1 96.38 68 ALA B CA 1
ATOM 1587 C C . ALA B 1 68 ? -13.109 20.328 11.703 1 96.38 68 ALA B C 1
ATOM 1589 O O . ALA B 1 68 ? -14.234 20.484 12.188 1 96.38 68 ALA B O 1
ATOM 1590 N N . LYS B 1 69 ? -12.195 19.562 12.32 1 96.81 69 LYS B N 1
ATOM 1591 C CA . LYS B 1 69 ? -12.336 18.938 13.633 1 96.81 69 LYS B CA 1
ATOM 1592 C C . LYS B 1 69 ? -11 18.922 14.375 1 96.81 69 LYS B C 1
ATOM 1594 O O . LYS B 1 69 ? -9.961 19.25 13.805 1 96.81 69 LYS B O 1
ATOM 1599 N N . ALA B 1 70 ? -11.094 18.562 15.672 1 97.88 70 ALA B N 1
ATOM 1600 C CA . ALA B 1 70 ? -9.859 18.5 16.453 1 97.88 70 ALA B CA 1
ATOM 1601 C C . ALA B 1 70 ? -8.906 17.453 15.891 1 97.88 70 ALA B C 1
ATOM 1603 O O . ALA B 1 70 ? -9.336 16.391 15.422 1 97.88 70 ALA B O 1
ATOM 1604 N N . PRO B 1 71 ? -7.57 17.719 15.914 1 98.44 71 PRO B N 1
ATOM 1605 C CA . PRO B 1 71 ? -6.594 16.766 15.391 1 98.44 71 PRO B CA 1
ATOM 1606 C C . PRO B 1 71 ? -6.762 15.367 15.984 1 98.44 71 PRO B C 1
ATOM 1608 O O . PRO B 1 71 ? -6.523 14.367 15.289 1 98.44 71 PRO B O 1
ATOM 1611 N N . LYS B 1 72 ? -7.199 15.234 17.297 1 98.62 72 LYS B N 1
ATOM 1612 C CA . LYS B 1 72 ? -7.367 13.945 17.969 1 98.62 72 LYS B CA 1
ATOM 1613 C C . LYS B 1 72 ? -8.5 13.141 17.328 1 98.62 72 LYS B C 1
ATOM 1615 O O . LYS B 1 72 ? -8.57 11.922 17.5 1 98.62 72 LYS B O 1
ATOM 1620 N N . ASP B 1 73 ? -9.383 13.828 16.609 1 98.62 73 ASP B N 1
ATOM 1621 C CA . ASP B 1 73 ? -10.555 13.188 16.016 1 98.62 73 ASP B CA 1
ATOM 1622 C C . ASP B 1 73 ? -10.328 12.922 14.523 1 98.62 73 ASP B C 1
ATOM 1624 O O . ASP B 1 73 ? -11.258 12.523 13.812 1 98.62 73 ASP B O 1
ATOM 1628 N N . ILE B 1 74 ? -9.156 13.211 13.961 1 98.81 74 ILE B N 1
ATOM 1629 C CA . ILE B 1 74 ? -8.766 12.922 12.586 1 98.81 74 ILE B CA 1
ATOM 1630 C C . ILE B 1 74 ? -7.762 11.766 12.57 1 98.81 74 ILE B C 1
ATOM 1632 O O . ILE B 1 74 ? -6.609 11.93 12.984 1 98.81 74 ILE B O 1
ATOM 1636 N N . SER B 1 75 ? -8.219 10.641 12.086 1 98.88 75 SER B N 1
ATOM 1637 C CA . SER B 1 75 ? -7.324 9.484 12.023 1 98.88 75 SER B CA 1
ATOM 1638 C C . SER B 1 75 ? -6.535 9.461 10.719 1 98.88 75 SER B C 1
ATOM 1640 O O . SER B 1 75 ? -6.93 10.102 9.742 1 98.88 75 SER B O 1
ATOM 1642 N N . PHE B 1 76 ? -5.43 8.734 10.742 1 98.62 76 PHE B N 1
ATOM 1643 C CA . PHE B 1 76 ? -4.691 8.5 9.508 1 98.62 76 PHE B CA 1
ATOM 1644 C C . PHE B 1 76 ? -5.598 7.883 8.453 1 98.62 76 PHE B C 1
ATOM 1646 O O . PHE B 1 76 ? -5.441 8.156 7.258 1 98.62 76 PHE B O 1
ATOM 1653 N N . TYR B 1 77 ? -6.562 7.082 8.914 1 98.44 77 TYR B N 1
ATOM 1654 C CA . TYR B 1 77 ? -7.461 6.438 7.961 1 98.44 77 TYR B CA 1
ATOM 1655 C C . TYR B 1 77 ? -8.367 7.461 7.293 1 98.44 77 TYR B C 1
ATOM 1657 O O . TYR B 1 77 ? -8.641 7.371 6.09 1 98.44 77 TYR B O 1
ATOM 1665 N N . ASP B 1 78 ? -8.891 8.43 8.086 1 98.56 78 ASP B N 1
ATOM 1666 C CA . ASP B 1 78 ? -9.711 9.492 7.508 1 98.56 78 ASP B CA 1
ATOM 1667 C C . ASP B 1 78 ? -8.961 10.195 6.371 1 98.56 78 ASP B C 1
ATOM 1669 O O . ASP B 1 78 ? -9.547 10.484 5.324 1 98.56 78 ASP B O 1
ATOM 1673 N N . VAL B 1 79 ? -7.691 10.438 6.605 1 98.5 79 VAL B N 1
ATOM 1674 C CA . VAL B 1 79 ? -6.871 11.156 5.633 1 98.5 79 VAL B CA 1
ATOM 1675 C C . VAL B 1 79 ? -6.594 10.258 4.43 1 98.5 79 VAL B C 1
ATOM 1677 O O . VAL B 1 79 ? -6.703 10.703 3.281 1 98.5 79 VAL B O 1
ATOM 1680 N N . PHE B 1 80 ? -6.309 9 4.691 1 97.38 80 PHE B N 1
ATOM 1681 C CA . PHE B 1 80 ? -6.066 8.031 3.631 1 97.38 80 PHE B CA 1
ATOM 1682 C C . PHE B 1 80 ? -7.266 7.941 2.695 1 97.38 80 PHE B C 1
ATOM 1684 O O . PHE B 1 80 ? -7.117 8.039 1.475 1 97.38 80 PHE B O 1
ATOM 1691 N N . GLU B 1 81 ? -8.43 7.824 3.246 1 96.81 81 GLU B N 1
ATOM 1692 C CA . GLU B 1 81 ? -9.648 7.691 2.461 1 96.81 81 GLU B CA 1
ATOM 1693 C C . GLU B 1 81 ? -9.906 8.938 1.62 1 96.81 81 GLU B C 1
ATOM 1695 O O . GLU B 1 81 ? -10.422 8.852 0.506 1 96.81 81 GLU B O 1
ATOM 1700 N N . ALA B 1 82 ? -9.516 10 2.141 1 97.5 82 ALA B N 1
ATOM 1701 C CA . ALA B 1 82 ? -9.773 11.273 1.482 1 97.5 82 ALA B CA 1
ATOM 1702 C C . ALA B 1 82 ? -8.898 11.438 0.241 1 97.5 82 ALA B C 1
ATOM 1704 O O . ALA B 1 82 ? -9.305 12.094 -0.725 1 97.5 82 ALA B O 1
ATOM 1705 N N . VAL B 1 83 ? -7.73 10.805 0.229 1 95.88 83 VAL B N 1
ATOM 1706 C CA . VAL B 1 83 ? -6.805 11.219 -0.82 1 95.88 83 VAL B CA 1
ATOM 1707 C C . VAL B 1 83 ? -6.418 10.008 -1.67 1 95.88 83 VAL B C 1
ATOM 1709 O O . VAL B 1 83 ? -5.914 10.156 -2.785 1 95.88 83 VAL B O 1
ATOM 1712 N N . GLU B 1 84 ? -6.516 8.82 -1.081 1 90.38 84 GLU B N 1
ATOM 1713 C CA . GLU B 1 84 ? -6.164 7.621 -1.843 1 90.38 84 GLU B CA 1
ATOM 1714 C C . GLU B 1 84 ? -7.395 7.02 -2.518 1 90.38 84 GLU B C 1
ATOM 1716 O O . GLU B 1 84 ? -8.422 6.816 -1.873 1 90.38 84 GLU B O 1
ATOM 1721 N N . THR B 1 85 ? -7.25 6.742 -3.803 1 82.81 85 THR B N 1
ATOM 1722 C CA . THR B 1 85 ? -8.398 6.23 -4.543 1 82.81 8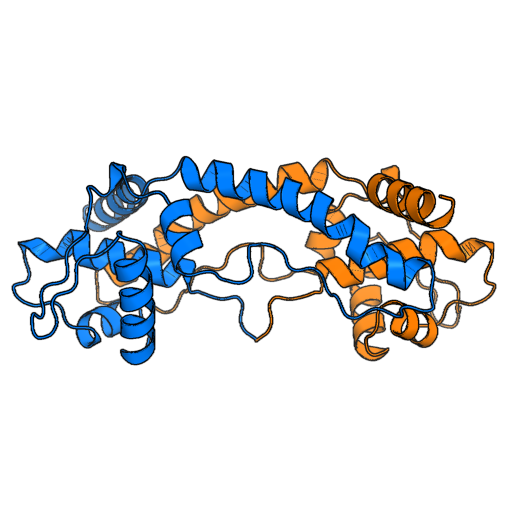5 THR B CA 1
ATOM 1723 C C . THR B 1 85 ? -8.211 4.754 -4.879 1 82.81 85 THR B C 1
ATOM 1725 O O . THR B 1 85 ? -9.188 4.031 -5.078 1 82.81 85 THR B O 1
ATOM 1728 N N . ASP B 1 86 ? -7.098 4.309 -4.922 1 80.12 86 ASP B N 1
ATOM 1729 C CA . ASP B 1 86 ? -6.836 2.969 -5.445 1 80.12 86 ASP B CA 1
ATOM 1730 C C . ASP B 1 86 ? -6.703 1.953 -4.312 1 80.12 86 ASP B C 1
ATOM 1732 O O . ASP B 1 86 ? -6.664 0.746 -4.555 1 80.12 86 ASP B O 1
ATOM 1736 N N . GLY B 1 87 ? -6.715 2.361 -3.084 1 85.12 87 GLY B N 1
ATOM 1737 C CA . GLY B 1 87 ? -6.52 1.463 -1.959 1 85.12 87 GLY B CA 1
ATOM 1738 C C . GLY B 1 87 ? -5.055 1.163 -1.685 1 85.12 87 GLY B C 1
ATOM 1739 O O . GLY B 1 87 ? -4.168 1.772 -2.285 1 85.12 87 GLY B O 1
ATOM 1740 N N . LEU B 1 88 ? -4.859 0.241 -0.747 1 88.5 88 LEU B N 1
ATOM 1741 C CA . LEU B 1 88 ? -3.506 -0.068 -0.295 1 88.5 88 LEU B CA 1
ATOM 1742 C C . LEU B 1 88 ? -2.838 -1.073 -1.229 1 88.5 88 LEU B C 1
ATOM 1744 O O . LEU B 1 88 ? -1.634 -0.988 -1.479 1 88.5 88 LEU B O 1
ATOM 1748 N N . LEU B 1 89 ? -3.664 -2.041 -1.699 1 88.19 89 LEU B N 1
ATOM 1749 C CA . LEU B 1 89 ? -3.203 -3.1 -2.59 1 88.19 89 LEU B CA 1
ATOM 1750 C C . LEU B 1 89 ? -4.066 -3.17 -3.844 1 88.19 89 LEU B C 1
ATOM 1752 O O . LEU B 1 89 ? -5.289 -3.021 -3.771 1 88.19 89 LEU B O 1
ATOM 1756 N N . LYS B 1 90 ? -3.408 -3.352 -4.957 1 83.56 90 LYS B N 1
ATOM 1757 C CA . LYS B 1 90 ? -4.152 -3.418 -6.211 1 83.56 90 LYS B CA 1
ATOM 1758 C C . LYS B 1 90 ? -4.004 -4.789 -6.867 1 83.56 90 LYS B C 1
ATOM 1760 O O . LYS B 1 90 ? -2.906 -5.352 -6.891 1 83.56 90 LYS B O 1
ATOM 1765 N N . VAL B 1 91 ? -5.141 -5.207 -7.305 1 81.94 91 VAL B N 1
ATOM 1766 C CA . VAL B 1 91 ? -5.164 -6.449 -8.07 1 81.94 91 VAL B CA 1
ATOM 1767 C C . VAL B 1 91 ? -5.023 -6.145 -9.555 1 81.94 91 VAL B C 1
ATOM 1769 O O . VAL B 1 91 ? -5.68 -5.238 -10.078 1 81.94 91 VAL B O 1
ATOM 1772 N N . ASP B 1 92 ? -4.137 -6.844 -10.156 1 79.12 92 ASP B N 1
ATOM 1773 C CA . ASP B 1 92 ? -4.07 -6.754 -11.609 1 79.12 92 ASP B CA 1
ATOM 1774 C C . ASP B 1 92 ? -5.234 -7.496 -12.266 1 79.12 92 ASP B C 1
ATOM 1776 O O . ASP B 1 92 ? -5.352 -8.719 -12.133 1 79.12 92 ASP B O 1
ATOM 1780 N N . GLU B 1 93 ? -5.98 -6.742 -12.945 1 80.31 93 GLU B N 1
ATOM 1781 C CA . GLU B 1 93 ? -7.164 -7.352 -13.547 1 80.31 93 GLU B CA 1
ATOM 1782 C C . GLU B 1 93 ? -6.875 -7.84 -14.961 1 80.31 93 GLU B C 1
ATOM 1784 O O . GLU B 1 93 ? -7.723 -8.477 -15.586 1 80.31 93 GLU B O 1
ATOM 1789 N N . SER B 1 94 ? -5.684 -7.508 -15.359 1 82.69 94 SER B N 1
ATOM 1790 C CA . SER B 1 94 ? -5.312 -7.996 -16.688 1 82.69 94 SER B CA 1
ATOM 1791 C C . SER B 1 94 ? -4.922 -9.469 -16.641 1 82.69 94 SER B C 1
ATOM 1793 O O . SER B 1 94 ? -3.904 -9.828 -16.047 1 82.69 94 SER B O 1
ATOM 1795 N N . THR B 1 95 ? -5.777 -10.297 -16.984 1 88.19 95 THR B N 1
ATOM 1796 C CA . THR B 1 95 ? -5.496 -11.727 -17.016 1 88.19 95 THR B CA 1
ATOM 1797 C C . THR B 1 95 ? -6.145 -12.375 -18.234 1 88.19 95 THR B C 1
ATOM 1799 O O . THR B 1 95 ? -7.027 -11.789 -18.859 1 88.19 95 THR B O 1
ATOM 1802 N N . ASN B 1 96 ? -5.625 -13.5 -18.562 1 87.5 96 ASN B N 1
ATOM 1803 C CA . ASN B 1 96 ? -6.207 -14.273 -19.656 1 87.5 96 ASN B CA 1
ATOM 1804 C C . ASN B 1 96 ? -7.52 -14.938 -19.234 1 87.5 96 ASN B C 1
ATOM 1806 O O . ASN B 1 96 ? -7.52 -15.875 -18.453 1 87.5 96 ASN B O 1
ATOM 1810 N N . PRO B 1 97 ? -8.609 -14.469 -19.844 1 86.25 97 PRO B N 1
ATOM 1811 C CA . PRO B 1 97 ? -9.891 -15.039 -19.438 1 86.25 97 PRO B CA 1
ATOM 1812 C C . PRO B 1 97 ? -10.062 -16.5 -19.875 1 86.25 97 PRO B C 1
ATOM 1814 O O . PRO B 1 97 ? -10.922 -17.203 -19.344 1 86.25 97 PRO B O 1
ATOM 1817 N N . ASP B 1 98 ? -9.234 -16.938 -20.812 1 87.5 98 ASP B N 1
ATOM 1818 C CA . ASP B 1 98 ? -9.375 -18.297 -21.344 1 87.5 98 ASP B CA 1
ATOM 1819 C C . ASP B 1 98 ? -8.547 -19.281 -20.531 1 87.5 98 ASP B C 1
ATOM 1821 O O . ASP B 1 98 ? -8.656 -20.5 -20.719 1 87.5 98 ASP B O 1
ATOM 1825 N N . CYS B 1 99 ? -7.703 -18.797 -19.688 1 89.94 99 CYS B N 1
ATOM 1826 C CA . CYS B 1 99 ? -6.91 -19.625 -18.781 1 89.94 99 CYS B CA 1
ATOM 1827 C C . CYS B 1 99 ? -7.602 -19.766 -17.422 1 89.94 99 CYS B C 1
ATOM 1829 O O . CYS B 1 99 ? -7.895 -18.781 -16.766 1 89.94 99 CYS B O 1
ATOM 1831 N N . PRO B 1 100 ? -7.875 -21.016 -17.047 1 90.69 100 PRO B N 1
ATOM 1832 C CA . PRO B 1 100 ? -8.562 -21.219 -15.773 1 90.69 100 PRO B CA 1
ATOM 1833 C C . PRO B 1 100 ? -7.867 -20.516 -14.602 1 90.69 100 PRO B C 1
ATOM 1835 O O . PRO B 1 100 ? -8.531 -19.953 -13.734 1 90.69 100 PRO B O 1
ATOM 1838 N N . ILE B 1 101 ? -6.641 -20.547 -14.586 1 92.5 101 ILE B N 1
ATOM 1839 C CA . ILE B 1 101 ? -5.906 -19.875 -13.516 1 92.5 101 ILE B CA 1
ATOM 1840 C C . ILE B 1 101 ? -5.984 -18.359 -13.695 1 92.5 101 ILE B C 1
ATOM 1842 O O . ILE B 1 101 ? -6.34 -17.641 -12.766 1 92.5 101 ILE B O 1
ATOM 1846 N N . GLY B 1 102 ? -5.672 -17.906 -14.922 1 92.25 102 GLY B N 1
ATOM 1847 C CA . GLY B 1 102 ? -5.691 -16.484 -15.227 1 92.25 102 GLY B CA 1
ATOM 1848 C C . GLY B 1 102 ? -7.023 -15.828 -14.922 1 92.25 102 GLY B C 1
ATOM 1849 O O . GLY B 1 102 ? -7.062 -14.695 -14.43 1 92.25 102 GLY B O 1
ATOM 1850 N N . SER B 1 103 ? -8.117 -16.516 -15.133 1 93 103 SER B N 1
ATOM 1851 C CA . SER B 1 103 ? -9.438 -15.922 -14.961 1 93 103 SER B CA 1
ATOM 1852 C C . SER B 1 103 ? -9.883 -15.984 -13.5 1 93 103 SER B C 1
ATOM 1854 O O . SER B 1 103 ? -10.836 -15.312 -13.109 1 93 103 SER B O 1
ATOM 1856 N N . ASN B 1 104 ? -9.227 -16.781 -12.68 1 94.56 104 ASN B N 1
ATOM 1857 C CA . ASN B 1 104 ? -9.711 -16.969 -11.312 1 94.56 104 ASN B CA 1
ATOM 1858 C C . ASN B 1 104 ? -8.859 -16.203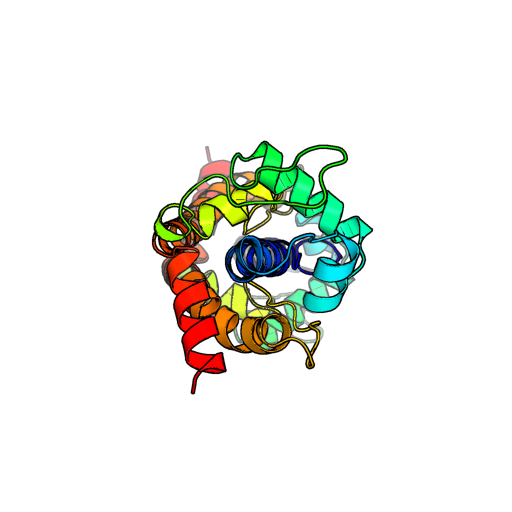 -10.312 1 94.56 104 ASN B C 1
ATOM 1860 O O . ASN B 1 104 ? -9.32 -15.867 -9.219 1 94.56 104 ASN B O 1
ATOM 1864 N N . VAL B 1 105 ? -7.66 -15.852 -10.68 1 94.31 105 VAL B N 1
ATOM 1865 C CA . VAL B 1 105 ? -6.801 -15.117 -9.766 1 94.31 105 VAL B CA 1
ATOM 1866 C C . VAL B 1 105 ? -7.449 -13.781 -9.414 1 94.31 105 VAL B C 1
ATOM 1868 O O . VAL B 1 105 ? -7.598 -13.445 -8.234 1 94.31 105 VAL B O 1
ATOM 1871 N N . PRO B 1 106 ? -7.992 -13.039 -10.398 1 93.44 106 PRO B N 1
ATOM 1872 C CA . PRO B 1 106 ? -8.617 -11.766 -10.047 1 93.44 106 PRO B CA 1
ATOM 1873 C C . PRO B 1 106 ? -9.891 -11.945 -9.219 1 93.44 106 PRO B C 1
ATOM 1875 O O . PRO B 1 106 ? -10.367 -10.992 -8.602 1 93.44 106 PRO B O 1
ATOM 1878 N N . LYS B 1 107 ? -10.438 -13.094 -9.141 1 93.94 107 LYS B N 1
ATOM 1879 C CA . LYS B 1 107 ? -11.625 -13.367 -8.344 1 93.94 107 LYS B CA 1
ATOM 1880 C C . LYS B 1 107 ? -11.266 -13.672 -6.891 1 93.94 107 LYS B C 1
ATOM 1882 O O . LYS B 1 107 ? -12.031 -13.359 -5.977 1 93.94 107 LYS B O 1
ATOM 1887 N N . VAL B 1 108 ? -10.086 -14.227 -6.68 1 96.19 108 VAL B N 1
ATOM 1888 C CA . VAL B 1 108 ? -9.742 -14.727 -5.352 1 96.19 108 VAL B CA 1
ATOM 1889 C C . VAL B 1 108 ? -8.883 -13.703 -4.617 1 96.19 108 VAL B C 1
ATOM 1891 O O . VAL B 1 108 ? -9.016 -13.539 -3.4 1 96.19 108 VAL B O 1
ATOM 1894 N N . LEU B 1 109 ? -8.047 -13.031 -5.34 1 95.94 109 LEU B N 1
ATOM 1895 C CA . LEU B 1 109 ? -7.031 -12.18 -4.723 1 95.94 109 LEU B CA 1
ATOM 1896 C C . LEU B 1 109 ? -7.68 -11.047 -3.932 1 95.94 109 LEU B C 1
ATOM 1898 O O . LEU B 1 109 ? -7.199 -10.68 -2.859 1 95.94 109 LEU B O 1
ATOM 1902 N N . PRO B 1 110 ? -8.844 -10.461 -4.434 1 94.94 110 PRO B N 1
ATOM 1903 C CA . PRO B 1 110 ? -9.438 -9.32 -3.73 1 94.94 110 PRO B CA 1
ATOM 1904 C C . PRO B 1 110 ? -9.773 -9.633 -2.275 1 94.94 110 PRO B C 1
ATOM 1906 O O . PRO B 1 110 ? -9.578 -8.789 -1.396 1 94.94 110 PRO B O 1
ATOM 1909 N N . SER B 1 111 ? -10.266 -10.797 -1.969 1 96.5 111 SER B N 1
ATOM 1910 C CA . SER B 1 111 ? -10.617 -11.133 -0.592 1 96.5 111 SER B CA 1
ATOM 1911 C C . SER B 1 111 ? -9.375 -11.188 0.296 1 96.5 111 SER B C 1
ATOM 1913 O O . SER B 1 111 ? -9.422 -10.766 1.455 1 96.5 111 SER B O 1
ATOM 1915 N N . PHE B 1 112 ? -8.258 -11.711 -0.17 1 97.44 112 PHE B N 1
ATOM 1916 C CA . PHE B 1 112 ? -7.012 -11.734 0.587 1 97.44 112 PHE B CA 1
ATOM 1917 C C . PHE B 1 112 ? -6.461 -10.328 0.777 1 97.44 112 PHE B C 1
ATOM 1919 O O . PHE B 1 112 ? -6.016 -9.977 1.87 1 97.44 112 PHE B O 1
ATOM 1926 N N . TYR B 1 113 ? -6.551 -9.531 -0.31 1 95.88 113 TYR B N 1
ATOM 1927 C CA . TYR B 1 113 ? -6.074 -8.156 -0.224 1 95.88 113 TYR B CA 1
ATOM 1928 C C . TYR B 1 113 ? -6.91 -7.355 0.765 1 95.88 113 TYR B C 1
ATOM 1930 O O . TYR B 1 113 ? -6.387 -6.492 1.474 1 95.88 113 TYR B O 1
ATOM 1938 N N . GLN B 1 114 ? -8.18 -7.609 0.807 1 96.44 114 GLN B N 1
ATOM 1939 C CA . GLN B 1 114 ? -9.055 -6.922 1.752 1 96.44 114 GLN B CA 1
ATOM 1940 C C . GLN B 1 114 ? -8.664 -7.246 3.193 1 96.44 114 GLN B C 1
ATOM 1942 O O . GLN B 1 114 ? -8.703 -6.371 4.059 1 96.44 114 GLN B O 1
ATOM 1947 N N . ARG B 1 115 ? -8.32 -8.484 3.438 1 97.62 115 ARG B N 1
ATOM 1948 C CA . ARG B 1 115 ? -7.871 -8.875 4.77 1 97.62 115 ARG B CA 1
ATOM 1949 C C . ARG B 1 115 ? -6.613 -8.109 5.168 1 97.62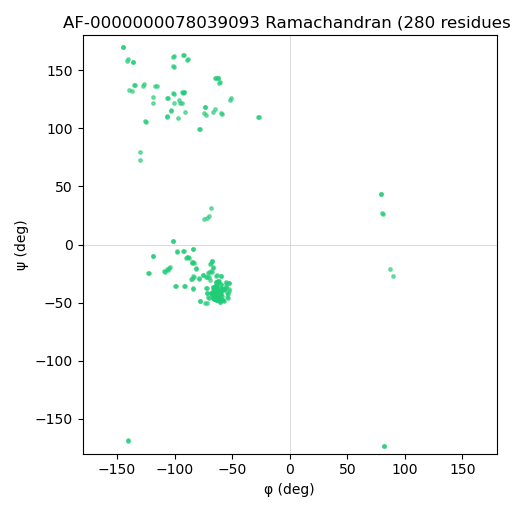 115 ARG B C 1
ATOM 1951 O O . ARG B 1 115 ? -6.523 -7.594 6.281 1 97.62 115 ARG B O 1
ATOM 1958 N N . VAL B 1 116 ? -5.691 -8.07 4.293 1 97.81 116 VAL B N 1
ATOM 1959 C CA . VAL B 1 116 ? -4.43 -7.375 4.535 1 97.81 116 VAL B CA 1
ATOM 1960 C C . VAL B 1 116 ? -4.691 -5.883 4.734 1 97.81 116 VAL B C 1
ATOM 1962 O O . VAL B 1 116 ? -4.195 -5.281 5.691 1 97.81 116 VAL B O 1
ATOM 1965 N N . ALA B 1 117 ? -5.496 -5.305 3.824 1 96.44 117 ALA B N 1
ATOM 1966 C CA . ALA B 1 117 ? -5.809 -3.881 3.893 1 96.44 117 ALA B CA 1
ATOM 1967 C C . ALA B 1 117 ? -6.527 -3.541 5.195 1 96.44 117 ALA B C 1
ATOM 1969 O O . ALA B 1 117 ? -6.25 -2.512 5.816 1 96.44 117 ALA B O 1
ATOM 1970 N N . LYS B 1 118 ? -7.441 -4.398 5.586 1 97.94 118 LYS B N 1
ATOM 1971 C CA . LYS B 1 118 ? -8.203 -4.156 6.809 1 97.94 118 LYS B CA 1
ATOM 1972 C C . LYS B 1 118 ? -7.285 -4.051 8.016 1 97.94 118 LYS B C 1
ATOM 1974 O O . LYS B 1 118 ? -7.504 -3.219 8.898 1 97.94 118 LYS B O 1
ATOM 1979 N N . ALA B 1 119 ? -6.273 -4.867 8.062 1 98.5 119 ALA B N 1
ATOM 1980 C CA . ALA B 1 119 ? -5.312 -4.793 9.156 1 98.5 119 ALA B CA 1
ATOM 1981 C C . ALA B 1 119 ? -4.602 -3.443 9.164 1 98.5 119 ALA B C 1
ATOM 1983 O O . ALA B 1 119 ? -4.453 -2.822 10.219 1 98.5 119 ALA B O 1
ATOM 1984 N N . ALA B 1 120 ? -4.203 -3.012 8.039 1 97.94 120 ALA B N 1
ATOM 1985 C CA . ALA B 1 120 ? -3.553 -1.708 7.918 1 97.94 120 ALA B CA 1
ATOM 1986 C C . ALA B 1 120 ? -4.516 -0.582 8.289 1 97.94 120 ALA B C 1
ATOM 1988 O O . ALA B 1 120 ? -4.152 0.335 9.023 1 97.94 120 ALA B O 1
ATOM 1989 N N . TYR B 1 121 ? -5.754 -0.651 7.805 1 98.06 121 TYR B N 1
ATOM 1990 C CA . TYR B 1 121 ? -6.754 0.38 8.062 1 98.06 121 TYR B CA 1
ATOM 1991 C C . TYR B 1 121 ? -7.082 0.464 9.547 1 98.06 121 TYR B C 1
ATOM 1993 O O . TYR B 1 121 ? -7.25 1.558 10.094 1 98.06 121 TYR B O 1
ATOM 2001 N N . ASP B 1 122 ? -7.195 -0.664 10.148 1 98.69 122 ASP B N 1
ATOM 2002 C CA . ASP B 1 122 ? -7.469 -0.68 11.578 1 98.69 122 ASP B CA 1
ATOM 2003 C C . ASP B 1 122 ? -6.359 0.022 12.359 1 98.69 122 ASP B C 1
ATOM 2005 O O . ASP B 1 122 ? -6.629 0.76 13.305 1 98.69 122 ASP B O 1
ATOM 2009 N N . GLU B 1 123 ? -5.129 -0.205 11.945 1 98.62 123 GLU B N 1
ATOM 2010 C CA . GLU B 1 123 ? -4.02 0.502 12.578 1 98.62 123 GLU B CA 1
ATOM 2011 C C . GLU B 1 123 ? -4.082 1.999 12.289 1 98.62 123 GLU B C 1
ATOM 2013 O O . GLU B 1 123 ? -3.834 2.82 13.172 1 98.62 123 GLU B O 1
ATOM 2018 N N . MET B 1 124 ? -4.457 2.375 11.078 1 98.44 124 MET B N 1
ATOM 2019 C CA . MET B 1 124 ? -4.57 3.785 10.711 1 98.44 124 MET B CA 1
ATOM 2020 C C . MET B 1 124 ? -5.664 4.469 11.523 1 98.44 124 MET B C 1
ATOM 2022 O O . MET B 1 124 ? -5.543 5.648 11.875 1 98.44 124 MET B O 1
ATOM 2026 N N . ARG B 1 125 ? -6.719 3.744 11.82 1 98.75 125 ARG B N 1
ATOM 2027 C CA . ARG B 1 125 ? -7.824 4.289 12.602 1 98.75 125 ARG B CA 1
ATOM 2028 C C . ARG B 1 125 ? -7.398 4.559 14.039 1 98.75 125 ARG B C 1
ATOM 2030 O O . ARG B 1 125 ? -7.945 5.445 14.695 1 98.75 125 ARG B O 1
ATOM 2037 N N . ALA B 1 126 ? -6.352 3.865 14.461 1 98.69 126 ALA B N 1
ATOM 2038 C CA . ALA B 1 126 ? -5.891 3.963 15.844 1 98.69 126 ALA B CA 1
ATOM 2039 C C . ALA B 1 126 ? -4.895 5.105 16.016 1 98.69 126 ALA B C 1
ATOM 2041 O O . ALA B 1 126 ? -4.535 5.465 17.141 1 98.69 126 ALA B O 1
ATOM 2042 N N . ILE B 1 127 ? -4.41 5.691 14.914 1 98.75 127 ILE B N 1
ATOM 2043 C CA . ILE B 1 127 ? -3.445 6.785 14.938 1 98.75 127 ILE B CA 1
ATOM 2044 C C . ILE B 1 127 ? -4.137 8.094 14.562 1 98.75 127 ILE B C 1
ATOM 2046 O O . ILE B 1 127 ? -4.789 8.18 13.516 1 98.75 127 ILE B O 1
ATOM 2050 N N . SER B 1 128 ? -4.012 9.062 15.391 1 98.81 128 SER B N 1
ATOM 2051 C CA . SER B 1 128 ? -4.637 10.352 15.117 1 98.81 128 SER B CA 1
ATOM 2052 C C . SER B 1 128 ? -3.621 11.352 14.57 1 98.81 128 SER B C 1
ATOM 2054 O O . SER B 1 128 ? -2.414 11.172 14.734 1 98.81 128 SER B O 1
ATOM 2056 N N . LEU B 1 129 ? -4.133 12.406 13.961 1 98.75 129 LEU B N 1
ATOM 2057 C CA . LEU B 1 129 ? -3.287 13.523 13.555 1 98.75 129 LEU B CA 1
ATOM 2058 C C . LEU B 1 129 ? -2.588 14.141 14.758 1 98.75 129 LEU B C 1
ATOM 2060 O O . LEU B 1 129 ? -1.442 14.594 14.656 1 98.75 129 LEU B O 1
ATOM 2064 N N . GLN B 1 130 ? -3.285 14.148 15.891 1 98.75 130 GLN B N 1
ATOM 2065 C CA . GLN B 1 130 ? -2.699 14.688 17.109 1 98.75 130 GLN B CA 1
ATOM 2066 C C . GLN B 1 130 ? -1.435 13.922 17.5 1 98.75 130 GLN B C 1
ATOM 2068 O O . GLN B 1 130 ? -0.454 14.523 17.938 1 98.75 130 GLN B O 1
ATOM 2073 N N . ASP B 1 131 ? -1.461 12.594 17.375 1 98.62 131 ASP B N 1
ATOM 2074 C CA . ASP B 1 131 ? -0.28 11.781 17.672 1 98.62 131 ASP B CA 1
ATOM 2075 C C . ASP B 1 131 ? 0.927 12.266 16.859 1 98.62 131 ASP B C 1
ATOM 2077 O O . ASP B 1 131 ? 2.018 12.43 17.406 1 98.62 131 ASP B O 1
ATOM 2081 N N . MET B 1 132 ? 0.72 12.516 15.586 1 97.69 132 MET B N 1
ATOM 2082 C CA . MET B 1 132 ? 1.791 12.969 14.711 1 97.69 132 MET B CA 1
ATOM 2083 C C . MET B 1 132 ? 2.258 14.367 15.102 1 97.69 132 MET B C 1
ATOM 2085 O O . MET B 1 132 ? 3.459 14.617 15.203 1 97.69 132 MET B O 1
ATOM 2089 N N . MET B 1 133 ? 1.308 15.219 15.328 1 97.56 133 MET B N 1
ATOM 2090 C CA . MET B 1 133 ? 1.635 16.594 15.68 1 97.56 133 MET B CA 1
ATOM 2091 C C . MET B 1 133 ? 2.438 16.656 16.969 1 97.56 133 MET B C 1
ATOM 2093 O O . MET B 1 133 ? 3.375 17.438 17.094 1 97.56 133 MET B O 1
ATOM 2097 N N . ASP B 1 134 ? 2.074 15.805 17.953 1 98 134 ASP B N 1
ATOM 2098 C CA . ASP B 1 134 ? 2.801 15.75 19.219 1 98 134 ASP B CA 1
ATOM 2099 C C . ASP B 1 134 ? 4.262 15.375 19 1 98 134 ASP B C 1
ATOM 2101 O O . ASP B 1 134 ? 5.16 15.953 19.609 1 98 134 ASP B O 1
ATOM 2105 N N . GLU B 1 135 ? 4.469 14.508 18.156 1 97.38 135 GLU B N 1
ATOM 2106 C CA . GLU B 1 135 ? 5.84 14.078 17.875 1 97.38 135 GLU B CA 1
ATOM 2107 C C . GLU B 1 135 ? 6.605 15.156 17.109 1 97.38 135 GLU B C 1
ATOM 2109 O O . GLU B 1 135 ? 7.797 15.359 17.328 1 97.38 135 GLU B O 1
ATOM 2114 N N . ILE B 1 136 ? 5.949 15.844 16.203 1 96 136 ILE B N 1
ATOM 2115 C CA . ILE B 1 136 ? 6.574 16.938 15.492 1 96 136 ILE B CA 1
ATOM 2116 C C . ILE B 1 136 ? 7.039 18.016 16.484 1 96 136 ILE B C 1
ATOM 2118 O O . ILE B 1 136 ? 8.188 18.453 16.438 1 96 136 ILE B O 1
ATOM 2122 N N . LEU B 1 137 ? 6.156 18.344 17.359 1 95.81 137 LEU B N 1
ATOM 2123 C CA . LEU B 1 137 ? 6.438 19.391 18.328 1 95.81 137 LEU B CA 1
ATOM 2124 C C . LEU B 1 137 ? 7.539 18.969 19.281 1 95.81 137 LEU B C 1
ATOM 2126 O O . LEU B 1 137 ? 8.383 19.781 19.688 1 95.81 137 LEU B O 1
ATOM 2130 N N . ALA B 1 138 ? 7.508 17.656 19.609 1 95.5 138 ALA B N 1
ATOM 2131 C CA . ALA B 1 138 ? 8.555 17.141 20.484 1 95.5 138 ALA B CA 1
ATOM 2132 C C . ALA B 1 138 ? 9.922 17.25 19.812 1 95.5 138 ALA B C 1
ATOM 2134 O O . ALA B 1 138 ? 10.93 17.5 20.484 1 95.5 138 ALA B O 1
ATOM 2135 N N . ASN B 1 139 ? 9.945 17.125 18.531 1 92.25 139 ASN B N 1
ATOM 2136 C CA . ASN B 1 139 ? 11.195 17.172 17.766 1 92.25 139 ASN B CA 1
ATOM 2137 C C . ASN B 1 139 ? 11.664 18.609 17.578 1 92.25 139 ASN B C 1
ATOM 2139 O O . ASN B 1 139 ? 12.867 18.875 17.484 1 92.25 139 ASN B O 1
ATOM 2143 N N . ILE B 1 140 ? 10.742 19.531 17.531 1 87.19 140 ILE B N 1
ATOM 2144 C CA . ILE B 1 140 ? 11.078 20.938 17.375 1 87.19 140 ILE B CA 1
ATOM 2145 C C . ILE B 1 140 ? 11.562 21.5 18.703 1 87.19 140 ILE B C 1
ATOM 2147 O O . ILE B 1 140 ? 12.523 22.281 18.75 1 87.19 140 ILE B O 1
ATOM 2151 N N . GLY B 1 141 ? 10.805 21.234 19.734 1 80.44 141 GLY B N 1
ATOM 2152 C CA . GLY B 1 141 ? 11.18 21.75 21.047 1 80.44 141 GLY B CA 1
ATOM 2153 C C . GLY B 1 141 ? 12.406 21.078 21.625 1 80.44 141 GLY B C 1
ATOM 2154 O O . GLY B 1 141 ? 12.969 21.531 22.625 1 80.44 141 GLY B O 1
ATOM 2155 N N . GLY B 1 142 ? 12.789 19.906 21.281 1 61.81 142 GLY B N 1
ATOM 2156 C CA . GLY B 1 142 ? 13.961 19.234 21.828 1 61.81 142 GLY B CA 1
ATOM 2157 C C . GLY B 1 142 ? 15.227 19.484 21.016 1 61.81 142 GLY B C 1
ATOM 2158 O O . GLY B 1 142 ? 15.148 19.953 19.875 1 61.81 142 GLY B O 1
#

Foldseek 3Di:
DDDDCLLVLLLQLQLVLAVCLVPDQFAALCNSCVVSVHDSVSSVVLQVLCVVLQQWDDDVVRRRIHGSDDQQQAFSLSSCVSGPDQADDHDDLDFDCVDPVRVCCSVPVVVVVCVVRVVVSVVRRVHTSVNVSVVVVVVVVD/DDDDCLLVLLLQLQLVLAVCLVPDQFAALCNSCVVSVHDSVSSVVLQVLCVVLQQWDDDDVRRHIHGSDDQQQAFSLSSCVSGPDQADDHDDLDFDCVDPVRVCCSVPVVVVVCVVRVVVSVVRRVHTSVNVSVVVVVVVVD

Organism: NCBI:txid764290

InterPro domains:
  IPR000944 Transcription regulator Rrf2 [PF02082] (4-135)
  IPR000944 Transcription regulator Rrf2 [PS51197] (2-134)
  IPR000944 Transcription regulator Rrf2 [PTHR33221] (1-136)
  IPR036388 Winged helix-like DNA-binding domain superfamily [G3DSA:1.10.10.10] (1-139)
  IPR036390 Winged helix DNA-binding domain superfamily [SSF46785] (3-135)

Secondary structure (DSSP, 8-state):
-----HHHHHHHHHHHHHHHTTT-S---HHHHHHHHTS-HHHHHHHHHHHHHTTSEE--TT----EESS-GGG-BHHHHHHHH-SS-SS-------TTSHHHHHHHHHHHHHHHHHHHHHHHHHHH-BHHHHHHHHHHHHH-/-----HHHHHHHHHHHHHHHTTT-S---HHHHHHHHTS-HHHHHHHHHHHHHTTSEE--TT----EESS-GGG-BHHHHHHHH-SS-SS-------TTSHHHHHHHHHHHHHHHHHHHHHHHHHHH-BHHHHHHHHHHHHH-